Protein AF-X1KYK6-F1 (afdb_monomer_lite)

Radius of gyration: 20.89 Å; chains: 1; bounding box: 48×62×65 Å

Sequence (230 aa):
MSKQSIDTSAHMEGAPQSEQLFPVEREYARCVTALNRTGILTLLPKSENIGVIGIDGKEYPIPTQKQVVELFDHNRELVGRKVPQGFDRLELTPMAMPIPHLIALMKAAILKHAAEGKIYQTRRSPSDPLIPVRVNSEKHVWIWDTLRQALDTDELVYFPQEYSSNYRGQIKLEVVNNGRICAVPGWSVGLVESLPIMPQQNQGQILGGRRQLEIGYSPREYLQTLQSQA

Structure (mmCIF, N/CA/C/O backbone):
data_AF-X1KYK6-F1
#
_entry.id   AF-X1KYK6-F1
#
loop_
_atom_site.group_PDB
_atom_site.id
_atom_site.type_symbol
_atom_site.label_atom_id
_atom_site.label_alt_id
_atom_site.label_comp_id
_atom_site.label_asym_id
_atom_site.label_entity_id
_atom_site.label_seq_id
_atom_site.pdbx_PDB_ins_code
_atom_site.Cartn_x
_atom_site.Cartn_y
_atom_site.Cartn_z
_atom_site.occupancy
_atom_site.B_iso_or_equiv
_atom_site.auth_seq_id
_atom_site.auth_comp_id
_atom_site.auth_asym_id
_atom_site.auth_atom_id
_atom_site.pdbx_PDB_model_num
ATOM 1 N N . MET A 1 1 ? 13.685 39.496 44.127 1.00 41.09 1 MET A N 1
ATOM 2 C CA . MET A 1 1 ? 13.852 38.153 43.526 1.00 41.09 1 MET A CA 1
ATOM 3 C C . MET A 1 1 ? 12.709 37.945 42.542 1.00 41.09 1 MET A C 1
ATOM 5 O O . MET A 1 1 ? 11.616 37.578 42.953 1.00 41.09 1 MET A O 1
ATOM 9 N N . SER A 1 2 ? 12.932 38.305 41.275 1.00 35.81 2 SER A N 1
ATOM 10 C CA . SER A 1 2 ? 11.936 38.186 40.204 1.00 35.81 2 SER A CA 1
ATOM 11 C C . SER A 1 2 ? 11.866 36.748 39.709 1.00 35.81 2 SER A C 1
ATOM 13 O O . SER A 1 2 ? 12.889 36.168 39.355 1.00 35.81 2 SER A O 1
ATOM 15 N N . LYS A 1 3 ? 10.658 36.186 39.677 1.00 40.22 3 LYS A N 1
ATOM 16 C CA . LYS A 1 3 ? 10.367 34.925 38.994 1.00 40.22 3 LYS A CA 1
ATOM 17 C C . LYS A 1 3 ? 10.339 35.201 37.490 1.00 40.22 3 LYS A C 1
ATOM 19 O O . LYS A 1 3 ? 9.482 35.946 37.025 1.00 40.22 3 LYS A O 1
ATOM 24 N N . GLN A 1 4 ? 11.300 34.642 36.761 1.00 38.06 4 GLN A N 1
ATOM 25 C CA . GLN A 1 4 ? 11.263 34.563 35.304 1.00 38.06 4 GLN A CA 1
ATOM 26 C C . GLN A 1 4 ? 10.190 33.548 34.903 1.00 38.06 4 GLN A C 1
ATOM 28 O O . GLN A 1 4 ? 10.282 32.369 35.245 1.00 38.06 4 GLN A O 1
ATOM 33 N N . SER A 1 5 ? 9.163 34.029 34.208 1.00 34.94 5 SER A N 1
ATOM 34 C CA . SER A 1 5 ? 8.244 33.194 33.443 1.00 34.94 5 SER A CA 1
ATOM 35 C C . SER A 1 5 ? 9.009 32.613 32.256 1.00 34.94 5 SER A C 1
ATOM 37 O O . SER A 1 5 ? 9.572 33.364 31.462 1.00 34.94 5 SER A O 1
ATOM 39 N N . ILE A 1 6 ? 9.063 31.286 32.166 1.00 38.41 6 ILE A N 1
ATOM 40 C CA . ILE A 1 6 ? 9.597 30.583 31.000 1.00 38.41 6 ILE A CA 1
ATOM 41 C C . ILE A 1 6 ? 8.509 30.624 29.932 1.00 38.41 6 ILE A C 1
ATOM 43 O O . ILE A 1 6 ? 7.430 30.059 30.101 1.00 38.41 6 ILE A O 1
ATOM 47 N N . ASP A 1 7 ? 8.802 31.365 28.874 1.00 33.44 7 ASP A N 1
ATOM 48 C CA . ASP A 1 7 ? 7.991 31.503 27.678 1.00 33.44 7 ASP A CA 1
ATOM 49 C C . ASP A 1 7 ? 8.123 30.218 26.841 1.00 33.44 7 ASP A C 1
ATOM 51 O O . ASP A 1 7 ? 9.176 29.924 26.279 1.00 33.44 7 ASP A O 1
ATOM 55 N N . THR A 1 8 ? 7.073 29.397 26.811 1.00 38.44 8 THR A N 1
ATOM 56 C CA . THR A 1 8 ? 7.002 28.128 26.057 1.00 38.44 8 THR A CA 1
ATOM 57 C C . THR A 1 8 ? 6.707 28.325 24.561 1.00 38.44 8 THR A C 1
ATOM 59 O O . THR A 1 8 ? 6.115 27.459 23.923 1.00 38.44 8 THR A O 1
ATOM 62 N N . SER A 1 9 ? 7.106 29.456 23.978 1.00 39.31 9 SER A N 1
ATOM 63 C CA . SER A 1 9 ? 6.792 29.837 22.593 1.00 39.31 9 SER A CA 1
ATOM 64 C C . SER A 1 9 ? 7.980 29.765 21.624 1.00 39.31 9 SER A C 1
ATOM 66 O O . SER A 1 9 ? 7.983 30.427 20.592 1.00 39.31 9 SER A O 1
ATOM 68 N N . ALA A 1 10 ? 8.978 28.922 21.895 1.00 46.41 10 ALA A N 1
ATOM 69 C CA . ALA A 1 10 ? 10.109 28.725 20.991 1.00 46.41 10 ALA A CA 1
ATOM 70 C C . ALA A 1 10 ? 10.325 27.235 20.711 1.00 46.41 10 ALA A C 1
ATOM 72 O O . ALA A 1 10 ? 10.934 26.551 21.523 1.00 46.41 10 ALA A O 1
ATOM 73 N N . HIS A 1 11 ? 9.769 26.743 19.594 1.00 41.84 11 HIS A N 1
ATOM 74 C CA . HIS A 1 11 ? 10.332 25.700 18.713 1.00 41.84 11 HIS A CA 1
ATOM 75 C C . HIS A 1 11 ? 9.288 25.230 17.679 1.00 41.84 11 HIS A C 1
ATOM 77 O O . HIS A 1 11 ? 8.816 24.101 17.736 1.00 41.84 11 HIS A O 1
ATOM 83 N N . MET A 1 12 ? 8.931 26.082 16.711 1.00 44.84 12 MET A N 1
ATOM 84 C CA . MET A 1 12 ? 8.352 25.640 15.423 1.00 44.84 12 MET A CA 1
ATOM 85 C C . MET A 1 12 ? 8.803 26.521 14.240 1.00 44.84 12 MET A C 1
ATOM 87 O O . MET A 1 12 ? 8.124 26.598 13.220 1.00 44.84 12 MET A O 1
ATOM 91 N N . GLU A 1 13 ? 9.963 27.172 14.330 1.00 44.78 13 GLU A N 1
ATOM 92 C CA . GLU A 1 13 ? 10.589 27.809 13.166 1.00 44.78 13 GLU A CA 1
ATOM 93 C C . GLU A 1 13 ? 11.554 26.811 12.518 1.00 44.78 13 GLU A C 1
ATOM 95 O O . GLU A 1 13 ? 12.661 26.601 13.007 1.00 44.78 13 GLU A O 1
ATOM 100 N N . GLY A 1 14 ? 11.113 26.145 11.445 1.00 50.44 14 GLY A N 1
ATOM 101 C CA . GLY A 1 14 ? 12.002 25.354 10.584 1.00 50.44 14 GLY A CA 1
ATOM 102 C C . GLY A 1 14 ? 11.437 24.053 10.014 1.00 50.44 14 GLY A C 1
ATOM 103 O O . GLY A 1 14 ? 12.084 23.461 9.156 1.00 50.44 14 GLY A O 1
ATOM 104 N N . ALA A 1 15 ? 10.257 23.596 10.443 1.00 52.28 15 ALA A N 1
ATOM 105 C CA . ALA A 1 15 ? 9.646 22.413 9.837 1.00 52.28 15 ALA A CA 1
ATOM 106 C C . ALA A 1 15 ? 9.171 22.728 8.400 1.00 52.28 15 ALA A C 1
ATOM 108 O O . ALA A 1 15 ? 8.573 23.794 8.194 1.00 52.28 15 ALA A O 1
ATOM 109 N N . PRO A 1 16 ? 9.396 21.832 7.417 1.00 61.12 16 PRO A N 1
ATOM 110 C CA . PRO A 1 16 ? 8.783 21.942 6.097 1.00 61.12 16 PRO A CA 1
ATOM 111 C C . PRO A 1 16 ? 7.274 22.161 6.237 1.00 61.12 16 PRO A C 1
ATOM 113 O O . PRO A 1 16 ? 6.631 21.587 7.115 1.00 61.12 16 PRO A O 1
ATOM 116 N N . GLN A 1 17 ? 6.684 23.006 5.394 1.00 60.94 17 GLN A N 1
ATOM 117 C CA . GLN A 1 17 ? 5.273 23.375 5.547 1.00 60.94 17 GLN A CA 1
ATOM 118 C C . GLN A 1 17 ? 4.306 22.191 5.337 1.00 60.94 17 GLN A C 1
ATOM 120 O O . GLN A 1 17 ? 3.185 22.238 5.842 1.00 60.94 17 GLN A O 1
ATOM 125 N N . SER A 1 18 ? 4.724 21.125 4.646 1.00 64.00 18 SER A N 1
ATOM 126 C CA . SER A 1 18 ? 4.009 19.841 4.606 1.00 64.00 18 SER A CA 1
ATOM 127 C C . SER A 1 18 ? 3.883 19.204 5.987 1.00 64.00 18 SER A C 1
ATOM 129 O O . SER A 1 18 ? 2.786 18.776 6.332 1.00 64.00 18 SER A O 1
ATOM 131 N N . GLU A 1 19 ? 4.937 19.236 6.807 1.00 71.69 19 GLU A N 1
ATOM 132 C CA . GLU A 1 19 ? 4.957 18.671 8.166 1.00 71.69 19 GLU A CA 1
ATOM 133 C C . GLU A 1 19 ? 3.958 19.378 9.104 1.00 71.69 19 GLU A C 1
ATOM 135 O O . GLU A 1 19 ? 3.476 18.792 10.072 1.00 71.69 19 GLU A O 1
ATOM 140 N N . GLN A 1 20 ? 3.584 20.626 8.791 1.00 77.50 20 GLN A N 1
ATOM 141 C CA . GLN A 1 20 ? 2.539 21.362 9.515 1.00 77.50 20 GLN A CA 1
ATOM 142 C C . GLN A 1 20 ? 1.124 20.839 9.220 1.00 77.50 20 GLN A C 1
ATOM 144 O O . GLN A 1 20 ? 0.234 20.992 10.054 1.00 77.50 20 GLN A O 1
ATOM 149 N N . LEU A 1 21 ? 0.895 20.251 8.039 1.00 86.31 21 LEU A N 1
ATOM 150 C CA . LEU A 1 21 ? -0.404 19.699 7.634 1.00 86.31 21 LEU A CA 1
ATOM 151 C C . LEU A 1 21 ? -0.494 18.190 7.864 1.00 86.31 21 LEU A C 1
ATOM 153 O O . LEU A 1 21 ? -1.552 17.685 8.235 1.00 86.31 21 LEU A O 1
ATOM 157 N N . PHE A 1 22 ? 0.597 17.470 7.614 1.00 94.75 22 PHE A N 1
ATOM 158 C CA . PHE A 1 22 ? 0.682 16.023 7.721 1.00 94.75 22 PHE A CA 1
ATOM 159 C C . PHE A 1 22 ? 2.130 15.606 8.017 1.00 94.75 22 PHE A C 1
ATOM 161 O O . PHE A 1 22 ? 3.028 16.077 7.324 1.00 94.75 22 PHE A O 1
ATOM 168 N N . PRO A 1 23 ? 2.388 14.702 8.978 1.00 95.69 23 PRO A N 1
ATOM 169 C CA . PRO A 1 23 ? 3.748 14.342 9.375 1.00 95.69 23 PRO A CA 1
ATOM 170 C C . PRO A 1 23 ? 4.398 13.354 8.388 1.00 95.69 23 PRO A C 1
ATOM 172 O O . PRO A 1 23 ? 4.551 12.160 8.683 1.00 95.69 23 PRO A O 1
ATOM 175 N N . VAL A 1 24 ? 4.726 13.832 7.182 1.00 96.38 24 VAL A N 1
ATOM 176 C CA . VAL A 1 24 ? 5.176 13.018 6.039 1.00 96.38 24 VAL A CA 1
ATOM 177 C C . VAL A 1 24 ? 6.412 12.211 6.401 1.00 96.38 24 VAL A C 1
ATOM 179 O O . VAL A 1 24 ? 6.469 11.012 6.127 1.00 96.38 24 VAL A O 1
ATOM 182 N N . GLU A 1 25 ? 7.400 12.838 7.038 1.00 96.06 25 GLU A N 1
ATOM 183 C CA . GLU A 1 25 ? 8.684 12.195 7.315 1.00 96.06 25 GLU A CA 1
ATOM 184 C C . GLU A 1 25 ? 8.538 11.028 8.290 1.00 96.06 25 GLU A C 1
ATOM 186 O O . GLU A 1 25 ? 9.082 9.938 8.066 1.00 96.06 25 GLU A O 1
ATOM 191 N N . ARG A 1 26 ? 7.751 11.238 9.351 1.00 96.50 26 ARG A N 1
ATOM 192 C CA . ARG A 1 26 ? 7.446 10.220 10.358 1.00 96.50 26 ARG A CA 1
ATOM 193 C C . ARG A 1 26 ? 6.676 9.051 9.749 1.00 96.50 26 ARG A C 1
ATOM 195 O O . ARG A 1 26 ? 7.005 7.891 10.010 1.00 96.50 26 ARG A O 1
ATOM 202 N N . GLU A 1 27 ? 5.658 9.341 8.948 1.00 97.75 27 GLU A N 1
ATOM 203 C CA . GLU A 1 27 ? 4.82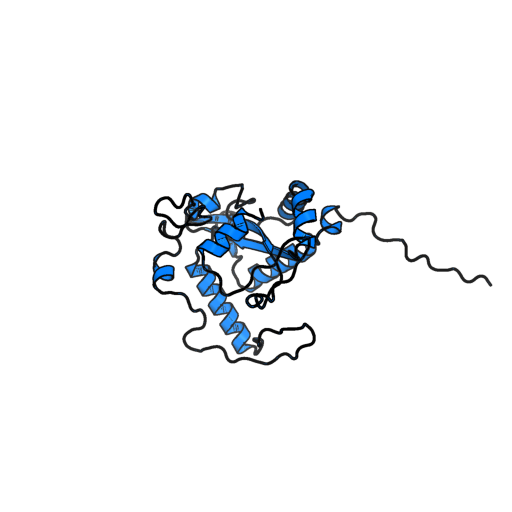8 8.316 8.317 1.00 97.75 27 GLU A CA 1
ATOM 204 C C . GLU A 1 27 ? 5.579 7.552 7.216 1.00 97.75 27 GLU A C 1
ATOM 206 O O . GLU A 1 27 ? 5.421 6.333 7.092 1.00 97.75 27 GLU A O 1
ATOM 211 N N . TYR A 1 28 ? 6.481 8.214 6.489 1.00 98.31 28 TYR A N 1
ATOM 212 C CA . TYR A 1 28 ? 7.415 7.567 5.569 1.00 98.31 28 TYR A CA 1
ATOM 213 C C . TYR A 1 28 ? 8.325 6.579 6.306 1.00 98.31 28 TYR A C 1
ATOM 215 O O . TYR A 1 28 ? 8.387 5.404 5.936 1.00 98.31 28 TYR A O 1
ATOM 223 N N . ALA A 1 29 ? 8.962 7.001 7.404 1.00 98.38 29 ALA A N 1
ATOM 224 C CA . ALA A 1 29 ? 9.816 6.124 8.207 1.00 98.38 29 ALA A CA 1
ATOM 225 C C . ALA A 1 29 ? 9.051 4.901 8.749 1.00 98.38 29 ALA A C 1
ATOM 227 O O . ALA A 1 29 ? 9.578 3.780 8.743 1.00 98.38 29 ALA A O 1
ATOM 228 N N . ARG A 1 30 ? 7.786 5.087 9.160 1.00 97.75 30 ARG A N 1
ATOM 229 C CA . ARG A 1 30 ? 6.884 3.991 9.553 1.00 97.75 30 ARG A CA 1
ATOM 230 C C . ARG A 1 30 ? 6.671 3.004 8.403 1.00 97.75 30 ARG A C 1
ATOM 232 O O . ARG A 1 30 ? 6.790 1.797 8.622 1.00 97.75 30 ARG A O 1
ATOM 239 N N . CYS A 1 31 ? 6.370 3.499 7.202 1.00 98.00 31 CYS A N 1
ATOM 240 C CA . CYS A 1 31 ? 6.142 2.667 6.019 1.00 98.00 31 CYS A CA 1
ATOM 241 C C . CYS A 1 31 ? 7.397 1.877 5.637 1.00 98.00 31 CYS A C 1
ATOM 243 O O . CYS A 1 31 ? 7.341 0.650 5.578 1.00 98.00 31 CYS A O 1
ATOM 245 N N . VAL A 1 32 ? 8.543 2.545 5.471 1.00 98.25 32 VAL A N 1
ATOM 246 C CA . VAL A 1 32 ? 9.817 1.891 5.117 1.00 98.25 32 VAL A CA 1
ATOM 247 C C . VAL A 1 32 ? 10.192 0.820 6.137 1.00 98.25 32 VAL A C 1
ATOM 249 O O . VAL A 1 32 ? 10.563 -0.290 5.762 1.00 98.25 32 VAL A O 1
ATOM 252 N N . THR A 1 33 ? 10.036 1.109 7.433 1.00 98.19 33 THR A N 1
ATOM 253 C CA . THR A 1 33 ? 10.317 0.132 8.493 1.00 98.19 33 THR A CA 1
ATOM 254 C C . THR A 1 33 ? 9.441 -1.113 8.361 1.00 98.19 33 THR A C 1
ATOM 256 O O . THR A 1 33 ? 9.940 -2.230 8.509 1.00 98.19 33 THR A O 1
ATOM 259 N N . ALA A 1 34 ? 8.146 -0.947 8.080 1.00 96.44 34 ALA A N 1
ATOM 260 C CA . ALA A 1 34 ? 7.223 -2.066 7.906 1.00 96.44 34 ALA A CA 1
ATOM 261 C C . ALA A 1 34 ? 7.541 -2.886 6.644 1.00 96.44 34 ALA A C 1
ATOM 263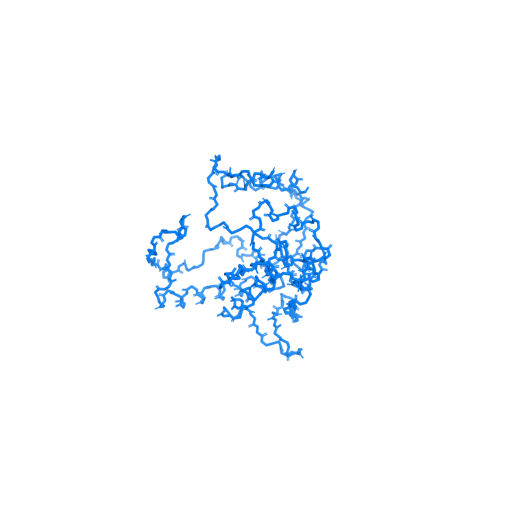 O O . ALA A 1 34 ? 7.646 -4.112 6.724 1.00 96.44 34 ALA A O 1
ATOM 264 N N . LEU A 1 35 ? 7.756 -2.221 5.505 1.00 98.00 35 LEU A N 1
ATOM 265 C CA . LEU A 1 35 ? 8.088 -2.869 4.232 1.00 98.00 35 LEU A CA 1
ATOM 266 C C . LEU A 1 35 ? 9.428 -3.625 4.313 1.00 98.00 35 LEU A C 1
ATOM 268 O O . LEU A 1 35 ? 9.540 -4.748 3.829 1.00 98.00 35 LEU A O 1
ATOM 272 N N . ASN A 1 36 ? 10.428 -3.067 5.001 1.00 97.69 36 ASN A N 1
ATOM 273 C CA . ASN A 1 36 ? 11.715 -3.731 5.209 1.00 97.69 36 ASN A CA 1
ATOM 274 C C . ASN A 1 36 ? 11.592 -4.953 6.138 1.00 97.69 36 ASN A C 1
ATOM 276 O O . ASN A 1 36 ? 12.062 -6.041 5.823 1.00 97.69 36 ASN A O 1
ATOM 280 N N . ARG A 1 37 ? 10.902 -4.814 7.281 1.00 96.38 37 ARG A N 1
ATOM 281 C CA . ARG A 1 37 ? 10.731 -5.914 8.257 1.00 96.38 37 ARG A CA 1
ATOM 282 C C . ARG A 1 37 ? 9.943 -7.104 7.715 1.00 96.38 37 ARG A C 1
ATOM 284 O O . ARG A 1 37 ? 10.088 -8.207 8.240 1.00 96.38 37 ARG A O 1
ATOM 291 N N . THR A 1 38 ? 9.093 -6.868 6.722 1.00 95.75 38 THR A N 1
ATOM 292 C CA . THR A 1 38 ? 8.289 -7.899 6.052 1.00 95.75 38 THR A CA 1
ATOM 293 C C . THR A 1 38 ? 8.996 -8.513 4.845 1.00 95.75 38 THR A C 1
ATOM 295 O O . THR A 1 38 ? 8.472 -9.462 4.271 1.00 95.75 38 THR A O 1
ATOM 298 N N . GLY A 1 39 ? 10.185 -8.018 4.480 1.00 97.12 39 GLY A N 1
ATOM 299 C CA . GLY A 1 39 ? 10.943 -8.497 3.324 1.00 97.12 39 GLY A CA 1
ATOM 300 C C . GLY A 1 39 ? 10.355 -8.072 1.979 1.00 97.12 39 GLY A C 1
ATOM 301 O O . GLY A 1 39 ? 10.724 -8.644 0.961 1.00 97.12 39 GLY A O 1
ATOM 302 N N . ILE A 1 40 ? 9.438 -7.094 1.964 1.00 98.06 40 ILE A N 1
ATOM 303 C CA . ILE A 1 40 ? 8.920 -6.511 0.718 1.00 98.06 40 ILE A CA 1
ATOM 304 C C . ILE A 1 40 ? 10.035 -5.758 -0.002 1.00 98.06 40 ILE A C 1
ATOM 306 O O . ILE A 1 40 ? 10.161 -5.859 -1.216 1.00 98.06 40 ILE A O 1
ATOM 310 N N . LEU A 1 41 ? 10.848 -5.019 0.751 1.00 98.25 41 LEU A N 1
ATOM 311 C CA . LEU A 1 41 ? 12.020 -4.348 0.208 1.00 98.25 41 LEU A CA 1
ATOM 312 C C . LEU A 1 41 ? 13.207 -5.303 0.166 1.00 98.25 41 LEU A C 1
ATOM 314 O O . LEU A 1 41 ? 13.556 -5.910 1.180 1.00 98.25 41 LEU A O 1
ATOM 318 N N . THR A 1 42 ? 13.863 -5.373 -0.986 1.00 97.56 42 THR A N 1
ATOM 319 C CA . THR A 1 42 ? 15.077 -6.167 -1.194 1.00 97.56 42 THR A CA 1
ATOM 320 C C . THR A 1 42 ? 16.162 -5.332 -1.861 1.00 97.56 42 THR A C 1
ATOM 322 O O . THR A 1 42 ? 15.868 -4.317 -2.493 1.00 97.56 42 THR A O 1
ATOM 325 N N . LEU A 1 43 ? 17.416 -5.781 -1.761 1.00 98.19 43 LEU A N 1
ATOM 326 C CA . LEU A 1 43 ? 18.495 -5.263 -2.598 1.00 98.19 43 LEU A CA 1
ATOM 327 C C . LEU A 1 43 ? 18.239 -5.671 -4.052 1.00 98.19 43 LEU A C 1
ATOM 329 O O . LEU A 1 43 ? 18.087 -6.856 -4.352 1.00 98.19 43 LEU A O 1
ATOM 333 N N . LEU A 1 44 ? 18.151 -4.687 -4.936 1.00 98.06 44 LEU A N 1
ATOM 334 C CA . LEU A 1 44 ? 17.885 -4.878 -6.351 1.00 98.06 44 LEU A CA 1
ATOM 335 C C . LEU A 1 44 ? 19.175 -5.305 -7.070 1.00 98.06 44 LEU A C 1
ATOM 337 O O . LEU A 1 44 ? 20.205 -4.651 -6.899 1.00 98.06 44 LEU A O 1
ATOM 341 N N . PRO A 1 45 ? 19.154 -6.390 -7.862 1.00 96.69 45 PRO A N 1
ATOM 342 C CA . PRO A 1 45 ? 20.376 -7.024 -8.356 1.00 96.69 45 PRO A CA 1
ATOM 343 C C . PRO A 1 45 ? 21.183 -6.197 -9.368 1.00 96.69 45 PRO A C 1
ATOM 345 O O . PRO A 1 45 ? 22.386 -6.409 -9.477 1.00 96.69 45 PRO A O 1
ATOM 348 N N . LYS A 1 46 ? 20.558 -5.298 -10.136 1.00 96.25 46 LYS A N 1
ATOM 349 C CA . LYS A 1 46 ? 21.221 -4.484 -11.170 1.00 96.25 46 LYS A CA 1
ATOM 350 C C . LYS A 1 46 ? 21.570 -3.091 -10.671 1.00 96.25 46 LYS A C 1
ATOM 352 O O . LYS A 1 46 ? 22.657 -2.606 -10.954 1.00 96.25 46 LYS A O 1
ATOM 357 N N . SER A 1 47 ? 20.634 -2.426 -9.999 1.00 96.00 47 SER A N 1
ATOM 358 C CA . SER A 1 47 ? 20.828 -1.053 -9.523 1.00 96.00 47 SER A CA 1
ATOM 359 C C . SER A 1 47 ? 21.480 -0.958 -8.147 1.00 96.00 47 SER A C 1
ATOM 361 O O . SER A 1 47 ? 21.861 0.141 -7.758 1.00 96.00 47 SER A O 1
ATOM 363 N N . GLU A 1 48 ? 21.560 -2.067 -7.402 1.00 96.12 48 GLU A N 1
ATOM 364 C CA . GLU A 1 48 ? 22.038 -2.127 -6.010 1.00 96.12 48 GLU A CA 1
ATOM 365 C C . GLU A 1 48 ? 21.267 -1.203 -5.046 1.00 96.12 48 GLU A C 1
ATOM 367 O O . GLU A 1 48 ? 21.676 -0.961 -3.911 1.00 96.12 48 GLU A O 1
ATOM 372 N N . ASN A 1 49 ? 20.100 -0.718 -5.471 1.00 96.75 49 ASN A N 1
ATOM 373 C CA . ASN A 1 49 ? 19.194 0.064 -4.644 1.00 96.75 49 ASN A CA 1
ATOM 374 C C . ASN A 1 49 ? 18.250 -0.847 -3.857 1.00 96.75 49 ASN A C 1
ATOM 376 O O . ASN A 1 49 ? 18.025 -2.000 -4.210 1.00 96.75 49 ASN A O 1
ATOM 380 N N . ILE A 1 50 ? 17.629 -0.311 -2.810 1.00 98.00 50 ILE A N 1
ATOM 381 C CA . ILE A 1 50 ? 16.532 -0.993 -2.119 1.00 98.00 50 ILE A CA 1
ATOM 382 C C . ILE A 1 50 ? 15.218 -0.738 -2.872 1.00 98.00 50 ILE A C 1
ATOM 384 O O . ILE A 1 50 ? 14.898 0.405 -3.206 1.00 98.00 50 ILE A O 1
ATOM 388 N N . GLY A 1 51 ? 14.429 -1.782 -3.130 1.00 98.19 51 GLY A N 1
ATOM 389 C CA . GLY A 1 51 ? 13.154 -1.648 -3.837 1.00 98.19 51 GLY A CA 1
ATOM 390 C C . GLY A 1 51 ? 12.429 -2.970 -4.055 1.00 98.19 51 GLY A C 1
ATOM 391 O O . GLY A 1 51 ? 12.575 -3.895 -3.256 1.00 98.19 51 GLY A O 1
ATOM 392 N N . VAL A 1 52 ? 11.642 -3.039 -5.132 1.00 98.31 52 VAL A N 1
ATOM 393 C CA . VAL A 1 52 ? 10.885 -4.233 -5.546 1.00 98.31 52 VAL A CA 1
ATOM 394 C C . VAL A 1 52 ? 11.166 -4.598 -7.003 1.00 98.31 52 VAL A C 1
ATOM 396 O O . VAL A 1 52 ? 11.471 -3.734 -7.827 1.00 98.31 52 VAL A O 1
ATOM 399 N N . ILE A 1 53 ? 11.029 -5.882 -7.333 1.00 98.19 53 ILE A N 1
ATOM 400 C CA . ILE A 1 53 ? 11.017 -6.366 -8.719 1.00 98.19 53 ILE A CA 1
ATOM 401 C C . ILE A 1 53 ? 9.560 -6.450 -9.180 1.00 98.19 53 ILE A C 1
ATOM 403 O O . ILE A 1 53 ? 8.713 -7.012 -8.480 1.00 98.19 53 ILE A O 1
ATOM 407 N N . GLY A 1 54 ? 9.265 -5.859 -10.334 1.00 97.56 54 GLY A N 1
ATOM 408 C CA . GLY A 1 54 ? 7.915 -5.792 -10.875 1.00 97.56 54 GLY A CA 1
ATOM 409 C C . GLY A 1 54 ? 7.463 -7.060 -11.597 1.00 97.56 54 GLY A C 1
ATOM 410 O O . GLY A 1 54 ? 8.262 -7.945 -11.902 1.00 97.56 54 GLY A O 1
ATOM 411 N N . ILE A 1 55 ? 6.170 -7.116 -11.927 1.00 96.50 55 ILE A N 1
ATOM 412 C CA . ILE A 1 55 ? 5.572 -8.170 -12.770 1.00 96.50 55 ILE A CA 1
ATOM 413 C C . ILE A 1 55 ? 6.220 -8.271 -14.160 1.00 96.50 55 ILE A C 1
ATOM 415 O O . ILE A 1 55 ? 6.184 -9.327 -14.779 1.00 96.50 55 ILE A O 1
ATOM 419 N N . ASP A 1 56 ? 6.835 -7.189 -14.639 1.00 95.81 56 ASP A N 1
ATOM 420 C CA . ASP A 1 56 ? 7.554 -7.116 -15.913 1.00 95.81 56 ASP A CA 1
ATOM 421 C C . ASP A 1 56 ? 9.059 -7.420 -15.772 1.00 95.81 56 ASP A C 1
ATOM 423 O O . ASP A 1 56 ? 9.832 -7.231 -16.714 1.00 95.81 56 ASP A O 1
ATOM 427 N N . GLY A 1 57 ? 9.496 -7.864 -14.588 1.00 96.44 57 GLY A N 1
ATOM 428 C CA . GLY A 1 57 ? 10.890 -8.176 -14.281 1.00 96.44 57 GLY A CA 1
ATOM 429 C C . GLY A 1 57 ? 11.804 -6.954 -14.153 1.00 96.44 57 GLY A C 1
ATOM 430 O O . GLY A 1 57 ? 13.021 -7.123 -14.028 1.00 96.44 57 GLY A O 1
ATOM 431 N N . LYS A 1 58 ? 11.265 -5.727 -14.191 1.00 97.69 58 LYS A N 1
ATOM 432 C CA . LYS A 1 58 ? 12.053 -4.506 -13.986 1.00 97.69 58 LYS A CA 1
ATOM 433 C C . LYS A 1 58 ? 12.230 -4.194 -12.510 1.00 97.69 58 LYS A C 1
ATOM 435 O O . LYS A 1 58 ? 11.475 -4.638 -11.648 1.00 97.69 58 LYS A O 1
ATOM 440 N N . GLU A 1 59 ? 13.260 -3.409 -12.234 1.00 98.19 59 GLU A N 1
ATOM 441 C CA . GLU A 1 59 ? 13.566 -2.926 -10.897 1.00 98.19 59 GLU A CA 1
ATOM 442 C C . GLU A 1 59 ? 12.862 -1.601 -10.634 1.00 98.19 59 GLU A C 1
ATOM 444 O O . GLU A 1 59 ? 12.956 -0.669 -11.433 1.00 98.19 59 GLU A O 1
ATOM 449 N N . TYR A 1 60 ? 12.198 -1.517 -9.487 1.00 98.25 60 TYR A N 1
ATOM 450 C CA . TYR A 1 60 ? 11.490 -0.331 -9.030 1.00 98.25 60 TYR A CA 1
ATOM 451 C C . TYR A 1 60 ? 12.022 0.058 -7.647 1.00 98.25 60 TYR A C 1
ATOM 453 O O . TYR A 1 60 ? 11.548 -0.470 -6.631 1.00 98.25 60 TYR A O 1
ATOM 461 N N . PRO A 1 61 ? 13.026 0.955 -7.582 1.00 98.12 61 PRO A N 1
ATOM 462 C CA . PRO A 1 61 ? 13.529 1.489 -6.321 1.00 98.12 61 PRO A CA 1
ATOM 463 C C . PRO A 1 61 ? 12.398 2.086 -5.486 1.00 98.12 61 PRO A C 1
ATOM 465 O O . PRO A 1 61 ? 11.447 2.647 -6.032 1.00 98.12 61 PRO A O 1
ATOM 468 N N . ILE A 1 62 ? 12.492 1.965 -4.163 1.00 98.25 62 ILE A N 1
ATOM 469 C CA . ILE A 1 62 ? 11.529 2.608 -3.267 1.00 98.25 62 ILE A CA 1
ATOM 470 C C . ILE A 1 62 ? 11.557 4.141 -3.457 1.00 98.25 62 ILE A C 1
ATOM 472 O O . ILE A 1 62 ? 12.645 4.701 -3.628 1.00 98.25 62 ILE A O 1
ATOM 476 N N . PRO A 1 63 ? 10.404 4.842 -3.402 1.00 98.06 63 PRO A N 1
ATOM 477 C CA . PRO A 1 63 ? 10.374 6.300 -3.357 1.00 98.06 63 PRO A CA 1
ATOM 478 C C . PRO A 1 63 ? 11.251 6.805 -2.220 1.00 98.06 63 PRO A C 1
ATOM 480 O O . PRO A 1 63 ? 11.132 6.320 -1.102 1.00 98.06 63 PRO A O 1
ATOM 483 N N . THR A 1 64 ? 12.115 7.780 -2.480 1.00 97.94 64 THR A N 1
ATOM 484 C CA . THR A 1 64 ? 12.908 8.413 -1.418 1.00 97.94 64 THR A CA 1
ATOM 485 C C . THR A 1 64 ? 12.025 9.302 -0.543 1.00 97.94 64 THR A C 1
ATOM 487 O O . THR A 1 64 ? 11.019 9.838 -1.009 1.00 97.94 64 THR A O 1
ATOM 490 N N . GLN A 1 65 ? 12.433 9.539 0.710 1.00 97.50 65 GLN A N 1
ATOM 491 C CA . GLN A 1 65 ? 11.723 10.469 1.601 1.00 97.50 65 GLN A CA 1
ATOM 492 C C . GLN A 1 65 ? 11.539 11.842 0.942 1.00 97.50 65 GLN A C 1
ATOM 494 O O . GLN A 1 65 ? 10.447 12.398 0.978 1.00 97.50 65 GLN A O 1
ATOM 499 N N . LYS A 1 66 ? 12.583 12.340 0.264 1.00 96.75 66 LYS A N 1
ATOM 500 C CA . LYS A 1 66 ? 12.552 13.609 -0.466 1.00 96.75 66 LYS A CA 1
ATOM 501 C C . LYS A 1 66 ? 11.468 13.628 -1.549 1.00 96.75 66 LYS A C 1
ATOM 503 O O . LYS A 1 66 ? 10.691 14.571 -1.586 1.00 96.75 66 LYS A O 1
ATOM 508 N N . GLN A 1 67 ? 11.370 12.584 -2.377 1.00 97.31 67 GLN A N 1
ATOM 509 C CA . GLN A 1 67 ? 10.324 12.496 -3.407 1.00 97.31 67 GLN A CA 1
ATOM 510 C C . GLN A 1 67 ? 8.916 12.494 -2.802 1.00 97.31 67 GLN A C 1
ATOM 512 O O . GLN A 1 67 ? 8.005 13.091 -3.367 1.00 97.31 67 GLN A O 1
ATOM 517 N N . VAL A 1 68 ? 8.726 11.833 -1.656 1.00 97.44 68 VAL A N 1
ATOM 518 C CA . VAL A 1 68 ? 7.424 11.797 -0.973 1.00 97.44 68 VAL A CA 1
ATOM 519 C C . VAL A 1 68 ? 7.084 13.159 -0.358 1.00 97.44 68 VAL A C 1
ATOM 521 O O . VAL A 1 68 ? 5.953 13.612 -0.509 1.00 97.44 68 VAL A O 1
ATOM 524 N N . VAL A 1 69 ? 8.043 13.842 0.274 1.00 96.31 69 VAL A N 1
ATOM 525 C CA . VAL A 1 69 ? 7.854 15.212 0.792 1.00 96.31 69 VAL A CA 1
ATOM 526 C C . VAL A 1 69 ? 7.508 16.172 -0.343 1.00 96.31 69 VAL A C 1
ATOM 528 O O . VAL A 1 69 ? 6.491 16.858 -0.272 1.00 96.31 69 VAL A O 1
ATOM 531 N N . GLU A 1 70 ? 8.276 16.145 -1.435 1.00 95.50 70 GLU A N 1
ATOM 532 C CA . GLU A 1 70 ? 8.002 16.962 -2.618 1.00 95.50 70 GLU A CA 1
ATOM 533 C C . GLU A 1 70 ? 6.606 16.668 -3.177 1.00 95.50 70 GLU A C 1
ATOM 535 O O . GLU A 1 70 ? 5.865 17.600 -3.478 1.00 95.50 70 GLU A O 1
ATOM 540 N N . LEU A 1 71 ? 6.193 15.401 -3.272 1.00 95.12 71 LEU A N 1
ATOM 541 C CA . LEU A 1 71 ? 4.851 15.048 -3.736 1.00 95.12 71 LEU A CA 1
ATOM 542 C C . LEU A 1 71 ? 3.753 15.675 -2.864 1.00 95.12 71 LEU A C 1
ATOM 544 O O . LEU A 1 71 ? 2.762 16.177 -3.397 1.00 95.12 71 LEU A O 1
ATOM 548 N N . PHE A 1 72 ? 3.920 15.660 -1.543 1.00 95.50 72 PHE A N 1
ATOM 549 C CA . PHE A 1 72 ? 2.964 16.253 -0.608 1.00 95.50 72 PHE A CA 1
ATOM 550 C C . PHE A 1 72 ? 2.945 17.781 -0.690 1.00 95.50 72 PHE A C 1
ATOM 552 O O . PHE A 1 72 ? 1.862 18.367 -0.680 1.00 95.50 72 PHE A O 1
ATOM 559 N N . ASP A 1 73 ? 4.106 18.419 -0.847 1.00 94.69 73 ASP A N 1
ATOM 560 C CA . ASP A 1 73 ? 4.210 19.868 -1.048 1.00 94.69 73 ASP A CA 1
ATOM 561 C C . ASP A 1 73 ? 3.516 20.307 -2.347 1.00 94.69 73 ASP A C 1
ATOM 563 O O . ASP A 1 73 ? 2.726 21.252 -2.342 1.00 94.69 73 ASP A O 1
ATOM 567 N N . HIS A 1 74 ? 3.728 19.581 -3.451 1.00 94.38 74 HIS A N 1
ATOM 568 C CA . HIS A 1 74 ? 3.064 19.860 -4.731 1.00 94.38 74 HIS A CA 1
ATOM 569 C C . HIS A 1 74 ? 1.542 19.649 -4.666 1.00 94.38 74 HIS A C 1
ATOM 571 O O . HIS A 1 74 ? 0.800 20.311 -5.388 1.00 94.38 74 HIS A O 1
ATOM 577 N N . ASN A 1 75 ? 1.058 18.753 -3.799 1.00 94.06 75 ASN A N 1
ATOM 578 C CA . ASN A 1 75 ? -0.366 18.434 -3.634 1.00 94.06 75 ASN A CA 1
ATOM 579 C C . ASN A 1 75 ? -0.974 19.041 -2.360 1.00 94.06 75 ASN A C 1
ATOM 581 O O . ASN A 1 75 ? -1.986 18.552 -1.852 1.00 94.06 75 ASN A O 1
ATOM 585 N N . ARG A 1 76 ? -0.385 20.120 -1.836 1.00 93.94 76 ARG A N 1
ATOM 586 C CA . ARG A 1 76 ? -0.733 20.682 -0.526 1.00 93.94 76 ARG A CA 1
ATOM 587 C C . ARG A 1 76 ? -2.219 20.975 -0.339 1.00 93.94 76 ARG A C 1
ATOM 589 O O . ARG A 1 76 ? -2.766 20.674 0.717 1.00 93.94 76 ARG A O 1
ATOM 596 N N . GLU A 1 77 ? -2.881 21.553 -1.338 1.00 94.81 77 GLU A N 1
ATOM 597 C CA . GLU A 1 77 ? -4.317 21.857 -1.257 1.00 94.81 77 GLU A CA 1
ATOM 598 C C . GLU A 1 77 ? -5.164 20.588 -1.120 1.00 94.81 77 GLU A C 1
ATOM 600 O O . GLU A 1 77 ? -6.147 20.555 -0.378 1.00 94.81 77 GLU A O 1
ATOM 605 N N . LEU A 1 78 ? -4.779 19.515 -1.814 1.00 93.75 78 LEU A N 1
ATOM 606 C CA . LEU A 1 78 ? -5.438 18.223 -1.688 1.00 93.75 78 LEU A CA 1
ATOM 607 C C . LEU A 1 78 ? -5.197 17.629 -0.298 1.00 93.75 78 LEU A C 1
ATOM 609 O O . LEU A 1 78 ? -6.157 17.204 0.341 1.00 93.75 78 LEU A O 1
ATOM 613 N N . VAL A 1 79 ? -3.958 17.658 0.199 1.00 95.62 79 VAL A N 1
ATOM 614 C CA . VAL A 1 79 ? -3.607 17.186 1.552 1.00 95.62 79 VAL A CA 1
ATOM 615 C C . VAL A 1 79 ? -4.393 17.960 2.614 1.00 95.62 79 VAL A C 1
ATOM 617 O O . VAL A 1 79 ? -5.045 17.351 3.459 1.00 95.62 79 VAL A O 1
ATOM 620 N N . GLY A 1 80 ? -4.429 19.292 2.517 1.00 94.75 80 GLY A N 1
ATOM 621 C CA . GLY A 1 80 ? -5.172 20.165 3.429 1.00 94.75 80 GLY A CA 1
ATOM 622 C C . GLY A 1 80 ? -6.682 19.914 3.433 1.00 94.75 80 GLY A C 1
ATOM 623 O O . GLY A 1 80 ? -7.328 20.129 4.455 1.00 94.75 80 GLY A O 1
ATOM 624 N N . ARG A 1 81 ? -7.252 19.401 2.332 1.00 94.69 81 ARG A N 1
ATOM 625 C CA . ARG A 1 81 ? -8.650 18.937 2.281 1.00 94.69 81 ARG A CA 1
ATOM 626 C C . ARG A 1 81 ? -8.827 17.517 2.821 1.00 94.69 81 ARG A C 1
ATOM 628 O O . ARG A 1 81 ? -9.820 17.251 3.492 1.00 94.69 81 ARG A O 1
ATOM 635 N N . LYS A 1 82 ? -7.905 16.596 2.523 1.00 94.81 82 LYS A N 1
ATOM 636 C CA . LYS A 1 82 ? -8.039 15.167 2.855 1.00 94.81 82 LYS A CA 1
ATOM 637 C C . LYS A 1 82 ? -7.727 14.859 4.320 1.00 94.81 82 LYS A C 1
ATOM 639 O O . LYS A 1 82 ? -8.432 14.047 4.910 1.00 94.81 82 LYS A O 1
ATOM 644 N N . VAL A 1 83 ? -6.769 15.537 4.948 1.00 95.88 83 VAL A N 1
ATOM 645 C CA . VAL A 1 83 ? -6.445 15.304 6.369 1.00 95.88 83 VAL A CA 1
ATOM 646 C C . VAL A 1 83 ? -7.656 15.555 7.288 1.00 95.88 83 VAL A C 1
ATOM 648 O O . VAL A 1 83 ? -8.018 14.649 8.041 1.00 95.88 83 VAL A O 1
ATOM 651 N N . PRO A 1 84 ? -8.394 16.684 7.180 1.00 95.19 84 PRO A N 1
ATOM 652 C CA . PRO A 1 84 ? -9.637 16.878 7.936 1.00 95.19 84 PRO A CA 1
ATOM 653 C C . PRO A 1 84 ? -10.738 15.853 7.624 1.00 95.19 84 PRO A C 1
ATOM 655 O O . PRO A 1 84 ? -11.634 15.656 8.441 1.00 95.19 84 PRO A O 1
ATOM 658 N N . GLN A 1 85 ? -10.688 15.198 6.456 1.00 94.44 85 GLN A N 1
ATOM 659 C CA . GLN A 1 85 ? -11.617 14.131 6.064 1.00 94.44 85 GLN A CA 1
ATOM 660 C C . GLN A 1 85 ? -11.293 12.766 6.696 1.00 94.44 85 GLN A C 1
ATOM 662 O O . GLN A 1 85 ? -11.974 11.788 6.382 1.00 94.44 85 GLN A O 1
ATOM 667 N N . GLY A 1 86 ? -10.293 12.695 7.583 1.00 94.38 86 GLY A N 1
ATOM 668 C CA . GLY A 1 86 ? -9.907 11.488 8.320 1.00 94.38 86 GLY A CA 1
ATOM 669 C C . GLY A 1 86 ? -8.758 10.700 7.691 1.00 94.38 86 GLY A C 1
ATOM 670 O O . GLY A 1 86 ? -8.385 9.655 8.217 1.00 94.38 86 GLY A O 1
ATOM 671 N N . PHE A 1 87 ? -8.190 11.181 6.582 1.00 95.75 87 PHE A N 1
ATOM 672 C CA . PHE A 1 87 ? -7.042 10.543 5.948 1.00 95.75 87 PHE A CA 1
ATOM 673 C C . PHE A 1 87 ? -5.757 10.920 6.696 1.00 95.75 87 PHE A C 1
ATOM 675 O O . PHE A 1 87 ? -5.149 11.958 6.439 1.00 95.75 87 PHE A O 1
ATOM 682 N N . ASP A 1 88 ? -5.380 10.084 7.658 1.00 94.56 88 ASP A N 1
ATOM 683 C CA . ASP A 1 88 ? -4.396 10.371 8.704 1.00 94.56 88 ASP A CA 1
ATOM 684 C C . ASP A 1 88 ? -3.126 9.509 8.618 1.00 94.56 88 ASP A C 1
ATOM 686 O O . ASP A 1 88 ? -2.250 9.612 9.479 1.00 94.56 88 ASP A O 1
ATOM 690 N N . ARG A 1 89 ? -2.986 8.688 7.570 1.00 96.44 89 ARG A N 1
ATOM 691 C CA . ARG A 1 89 ? -1.801 7.851 7.340 1.00 96.44 89 ARG A CA 1
ATOM 692 C C . ARG A 1 89 ? -1.285 7.918 5.917 1.00 96.44 89 ARG A C 1
ATOM 694 O O . ARG A 1 89 ? -2.057 8.004 4.967 1.00 96.44 89 ARG A O 1
ATOM 701 N N . LEU A 1 90 ? 0.033 7.772 5.790 1.00 97.50 90 LEU A N 1
ATOM 702 C CA . LEU A 1 90 ? 0.690 7.537 4.509 1.00 97.50 90 LEU A CA 1
ATOM 703 C C . LEU A 1 90 ? 0.568 6.059 4.147 1.00 97.50 90 LEU A C 1
ATOM 705 O O . LEU A 1 90 ? 0.781 5.175 4.987 1.00 97.50 90 LEU A O 1
ATOM 709 N N . GLU A 1 91 ? 0.317 5.798 2.875 1.00 96.75 91 GLU A N 1
ATOM 710 C CA . GLU A 1 91 ? 0.437 4.482 2.274 1.00 96.75 91 GLU A CA 1
ATOM 711 C C . GLU A 1 91 ? 1.455 4.520 1.128 1.00 96.75 91 GLU A C 1
ATOM 713 O O . GLU A 1 91 ? 1.392 5.372 0.240 1.00 96.75 91 GLU A O 1
ATOM 718 N N . LEU A 1 92 ? 2.412 3.588 1.175 1.00 97.69 92 LEU A N 1
ATOM 719 C CA . LEU A 1 92 ? 3.346 3.303 0.089 1.00 97.69 92 LEU A CA 1
ATOM 720 C C . LEU A 1 92 ? 3.016 1.921 -0.468 1.00 97.69 92 LEU A C 1
ATOM 722 O O . LEU A 1 92 ? 3.340 0.905 0.153 1.00 97.69 92 LEU A O 1
ATOM 726 N N . THR A 1 93 ? 2.387 1.890 -1.638 1.00 97.19 93 THR A N 1
ATOM 727 C CA . THR A 1 93 ? 1.912 0.652 -2.259 1.00 97.19 93 THR A CA 1
ATOM 728 C C . THR A 1 93 ? 2.833 0.261 -3.416 1.00 97.19 93 THR A C 1
ATOM 730 O O . THR A 1 93 ? 2.898 1.000 -4.405 1.00 97.19 93 THR A O 1
ATOM 733 N N . PRO A 1 94 ? 3.527 -0.895 -3.347 1.00 97.44 94 PRO A N 1
ATOM 734 C CA . PRO A 1 94 ? 4.392 -1.385 -4.420 1.00 97.44 94 PRO A CA 1
ATOM 735 C C . PRO A 1 94 ? 3.551 -1.955 -5.572 1.00 97.44 94 PRO A C 1
ATOM 737 O O . PRO A 1 94 ? 3.477 -3.167 -5.770 1.00 97.44 94 PRO A O 1
ATOM 740 N N . MET A 1 95 ? 2.896 -1.080 -6.335 1.00 97.06 95 MET A N 1
ATOM 741 C CA . MET A 1 95 ? 2.002 -1.448 -7.439 1.00 97.06 95 MET A CA 1
ATOM 742 C C . MET A 1 95 ? 2.668 -2.342 -8.484 1.00 97.06 95 MET A C 1
ATOM 744 O O . MET A 1 95 ? 1.990 -3.173 -9.079 1.00 97.06 95 MET A O 1
ATOM 748 N N . ALA A 1 96 ? 3.977 -2.209 -8.700 1.00 97.44 96 ALA A N 1
ATOM 749 C CA . ALA A 1 96 ? 4.722 -3.061 -9.622 1.00 97.44 96 ALA A CA 1
ATOM 750 C C . ALA A 1 96 ? 4.861 -4.511 -9.142 1.00 97.44 96 ALA A C 1
ATOM 752 O O . ALA A 1 96 ? 4.912 -5.418 -9.970 1.00 97.44 96 ALA A O 1
ATOM 753 N N . MET A 1 97 ? 4.918 -4.751 -7.832 1.00 97.81 97 MET A N 1
ATOM 754 C CA . MET A 1 97 ? 5.283 -6.050 -7.269 1.00 97.81 97 MET A CA 1
ATOM 755 C C . MET A 1 97 ? 4.196 -7.110 -7.511 1.00 97.81 97 MET A C 1
ATOM 757 O O . MET A 1 97 ? 3.013 -6.808 -7.325 1.00 97.81 97 MET A O 1
ATOM 761 N N . PRO A 1 98 ? 4.546 -8.358 -7.878 1.00 97.00 98 PRO A N 1
ATOM 762 C CA . PRO A 1 98 ? 3.570 -9.432 -8.058 1.00 97.00 98 PRO A CA 1
ATOM 763 C C . PRO A 1 98 ? 2.713 -9.683 -6.808 1.00 97.00 98 PRO A C 1
ATOM 765 O O . PRO A 1 98 ? 3.240 -9.866 -5.704 1.00 97.00 98 PRO A O 1
ATOM 768 N N . ILE A 1 99 ? 1.388 -9.741 -6.965 1.00 95.62 99 ILE A N 1
ATOM 769 C CA . ILE A 1 99 ? 0.457 -9.962 -5.845 1.00 95.62 99 ILE A CA 1
ATOM 770 C C . ILE A 1 99 ? 0.677 -11.337 -5.184 1.00 95.62 99 ILE A C 1
ATOM 772 O O . ILE A 1 99 ? 0.725 -11.380 -3.952 1.00 95.62 99 ILE A O 1
ATOM 776 N N . PRO A 1 100 ? 0.889 -12.456 -5.913 1.00 95.44 100 PRO A N 1
ATOM 777 C CA . PRO A 1 100 ? 1.229 -13.745 -5.307 1.00 95.44 100 PRO A CA 1
ATOM 778 C C . PRO A 1 100 ? 2.456 -13.677 -4.394 1.00 95.44 100 PRO A C 1
ATOM 780 O O . PRO A 1 100 ? 2.495 -14.344 -3.358 1.00 95.44 100 PRO A O 1
ATOM 783 N N . HIS A 1 101 ? 3.435 -12.836 -4.736 1.00 96.69 101 HIS A N 1
ATOM 784 C CA . HIS A 1 101 ? 4.621 -12.650 -3.913 1.00 96.69 101 HIS A CA 1
ATOM 785 C C . HIS A 1 101 ? 4.312 -11.836 -2.646 1.00 96.69 101 HIS A C 1
ATOM 787 O O . HIS A 1 101 ? 4.677 -12.263 -1.550 1.00 96.69 101 HIS A O 1
ATOM 793 N N . LEU A 1 102 ? 3.539 -10.746 -2.754 1.00 96.06 102 LEU A N 1
ATOM 794 C CA . LEU A 1 102 ? 3.030 -9.998 -1.592 1.00 96.06 102 LEU A CA 1
ATOM 795 C C . LEU A 1 102 ? 2.233 -10.894 -0.628 1.00 96.06 102 LEU A C 1
ATOM 797 O O . LEU A 1 102 ? 2.419 -10.825 0.587 1.00 96.06 102 LEU A O 1
ATOM 801 N N . ILE A 1 103 ? 1.393 -11.788 -1.154 1.00 95.44 103 ILE A N 1
ATOM 802 C CA . ILE A 1 103 ? 0.628 -12.763 -0.359 1.00 95.44 103 ILE A CA 1
ATOM 803 C C . ILE A 1 103 ? 1.558 -13.718 0.394 1.00 95.44 103 ILE A C 1
ATOM 805 O O . ILE A 1 103 ? 1.318 -14.015 1.567 1.00 95.44 103 ILE A O 1
ATOM 809 N N . ALA A 1 104 ? 2.615 -14.205 -0.260 1.00 95.69 104 ALA A N 1
ATOM 810 C CA . ALA A 1 104 ? 3.594 -15.085 0.370 1.00 95.69 104 ALA A CA 1
ATOM 811 C C . ALA A 1 104 ? 4.328 -14.381 1.524 1.00 95.69 104 ALA A C 1
ATOM 813 O O . ALA A 1 104 ? 4.454 -14.957 2.608 1.00 95.69 104 ALA A O 1
ATOM 814 N N . LEU A 1 105 ? 4.737 -13.123 1.329 1.00 96.88 105 LEU A N 1
ATOM 815 C CA . LEU A 1 105 ? 5.376 -12.309 2.369 1.00 96.88 105 LEU A CA 1
ATOM 816 C C . LEU A 1 105 ? 4.421 -12.010 3.529 1.00 96.88 105 LEU A C 1
ATOM 818 O O . LEU A 1 105 ? 4.791 -12.168 4.693 1.00 96.88 105 LEU A O 1
ATOM 822 N N . MET A 1 106 ? 3.161 -11.677 3.237 1.00 94.94 106 MET A N 1
ATOM 823 C CA . MET A 1 106 ? 2.132 -11.488 4.261 1.00 94.94 106 MET A CA 1
ATOM 824 C C . MET A 1 106 ? 1.903 -12.767 5.073 1.00 94.94 106 MET A C 1
ATOM 826 O O . MET A 1 106 ? 1.863 -12.718 6.302 1.00 94.94 106 MET A O 1
ATOM 830 N N . LYS A 1 107 ? 1.820 -13.931 4.415 1.00 95.19 107 LYS A N 1
ATOM 831 C CA . LYS A 1 107 ? 1.716 -15.232 5.095 1.00 95.19 107 LYS A CA 1
ATOM 832 C C . LYS A 1 107 ? 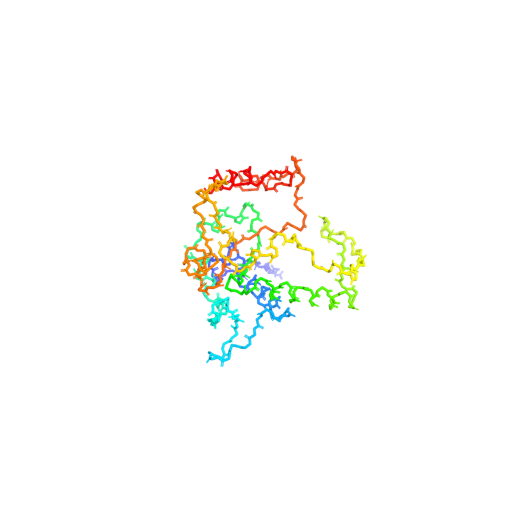2.909 -15.475 6.022 1.00 95.19 107 LYS A C 1
ATOM 834 O O . LYS A 1 107 ? 2.708 -15.893 7.161 1.00 95.19 107 LYS A O 1
ATOM 839 N N . ALA A 1 108 ? 4.131 -15.210 5.560 1.00 95.31 108 ALA A N 1
ATOM 840 C CA . ALA A 1 108 ? 5.335 -15.356 6.373 1.00 95.31 108 ALA A CA 1
ATOM 841 C C . ALA A 1 108 ? 5.322 -14.418 7.594 1.00 95.31 108 ALA A C 1
ATOM 843 O O . ALA A 1 108 ? 5.625 -14.856 8.705 1.00 95.31 108 ALA A O 1
ATOM 844 N N . ALA A 1 109 ? 4.903 -13.161 7.419 1.00 94.88 109 ALA A N 1
ATOM 845 C CA . ALA A 1 109 ? 4.779 -12.197 8.511 1.00 94.88 109 ALA A CA 1
ATOM 846 C C . ALA A 1 109 ? 3.730 -12.627 9.552 1.00 94.88 109 ALA A C 1
ATOM 848 O O . ALA A 1 109 ? 4.005 -12.584 10.753 1.00 94.88 109 ALA A O 1
ATOM 849 N N . ILE A 1 110 ? 2.563 -13.107 9.107 1.00 94.56 110 ILE A N 1
ATOM 850 C CA . ILE A 1 110 ? 1.518 -13.654 9.988 1.00 94.56 110 ILE A CA 1
ATOM 851 C C . ILE A 1 110 ? 2.067 -14.837 10.792 1.00 94.56 110 ILE A C 1
ATOM 853 O O . ILE A 1 110 ? 1.939 -14.860 12.012 1.00 94.56 110 ILE A O 1
ATOM 857 N N . LEU A 1 111 ? 2.711 -15.804 10.136 1.00 93.62 111 LEU A N 1
ATOM 858 C CA . LEU A 1 111 ? 3.275 -16.983 10.800 1.00 93.62 111 LEU A CA 1
ATOM 859 C C . LEU A 1 111 ? 4.335 -16.615 11.842 1.00 93.62 111 LEU A C 1
ATOM 861 O O . LEU A 1 111 ? 4.308 -17.129 12.960 1.00 93.62 111 LEU A O 1
ATOM 865 N N . LYS A 1 112 ? 5.234 -15.689 11.499 1.00 93.94 112 LYS A N 1
ATOM 866 C CA . LYS A 1 112 ? 6.252 -15.180 12.420 1.00 93.94 112 LYS A CA 1
ATOM 867 C C . LYS A 1 112 ? 5.614 -14.541 13.653 1.00 93.94 112 LYS A C 1
ATOM 869 O O . LYS A 1 112 ? 5.946 -14.907 14.776 1.00 93.94 112 LYS A O 1
ATOM 874 N N . HIS A 1 113 ? 4.671 -13.619 13.465 1.00 94.12 113 HIS A N 1
ATOM 875 C CA . HIS A 1 113 ? 4.017 -12.951 14.591 1.00 94.12 113 HIS A CA 1
ATOM 876 C C . HIS A 1 113 ? 3.131 -13.890 15.413 1.00 94.12 113 HIS A C 1
ATOM 878 O O . HIS A 1 113 ? 3.021 -13.699 16.624 1.00 94.12 113 HIS A O 1
ATOM 884 N N . ALA A 1 114 ? 2.545 -14.919 14.797 1.00 93.56 114 ALA A N 1
ATOM 885 C CA . ALA A 1 114 ? 1.822 -15.968 15.508 1.00 93.56 114 ALA A CA 1
ATOM 886 C C . ALA A 1 114 ? 2.753 -16.748 16.446 1.00 93.56 114 ALA A C 1
ATOM 888 O O . ALA A 1 114 ? 2.424 -16.928 17.616 1.00 93.56 114 ALA A O 1
ATOM 889 N N . ALA A 1 115 ? 3.929 -17.155 15.955 1.00 92.75 115 ALA A N 1
ATOM 890 C CA . ALA A 1 115 ? 4.932 -17.863 16.751 1.00 92.75 115 ALA A CA 1
ATOM 891 C C . ALA A 1 115 ? 5.478 -17.006 17.908 1.00 92.75 115 ALA A C 1
ATOM 893 O O . ALA A 1 115 ? 5.787 -17.527 18.975 1.00 92.75 115 ALA A O 1
ATOM 894 N N . GLU A 1 116 ? 5.550 -15.687 17.721 1.00 94.31 116 GLU A N 1
ATOM 895 C CA . GLU A 1 116 ? 5.949 -14.727 18.757 1.00 94.31 116 GLU A CA 1
ATOM 896 C C . GLU A 1 116 ? 4.818 -14.379 19.749 1.00 94.31 116 GLU A C 1
ATOM 898 O O . GLU A 1 116 ? 5.047 -13.603 20.676 1.00 94.31 116 GLU A O 1
ATOM 903 N N . GLY A 1 117 ? 3.594 -14.884 19.550 1.00 93.25 117 GLY A N 1
ATOM 904 C CA . GLY A 1 117 ? 2.431 -14.531 20.373 1.00 93.25 117 GLY A CA 1
ATOM 905 C C . GLY A 1 117 ? 1.979 -13.072 20.223 1.00 93.25 117 GLY A C 1
ATOM 906 O O . GLY A 1 117 ? 1.385 -12.514 21.140 1.00 93.25 117 GLY A O 1
ATOM 907 N N . LYS A 1 118 ? 2.273 -12.428 19.084 1.00 93.75 118 LYS A N 1
ATOM 908 C CA . LYS A 1 118 ? 2.045 -10.989 18.839 1.00 93.75 118 LYS A CA 1
ATOM 909 C C . LYS A 1 118 ? 0.833 -10.680 17.964 1.00 93.75 118 LYS A C 1
ATOM 911 O O . LYS A 1 118 ? 0.718 -9.565 17.456 1.00 93.75 118 LYS A O 1
ATOM 916 N N . ILE A 1 119 ? -0.060 -11.645 17.767 1.00 94.06 119 ILE A N 1
ATOM 917 C CA . ILE A 1 119 ? -1.307 -11.423 17.033 1.00 94.06 119 ILE A CA 1
ATOM 918 C C . ILE A 1 119 ? -2.449 -11.337 18.034 1.00 94.06 119 ILE A C 1
ATOM 920 O O . ILE A 1 119 ? -2.722 -12.271 18.789 1.00 94.06 119 ILE A O 1
ATOM 924 N N . TYR A 1 120 ? -3.115 -10.190 18.006 1.00 94.38 120 TYR A N 1
ATOM 925 C CA . TYR A 1 120 ? -4.212 -9.851 18.894 1.00 94.38 120 TYR A CA 1
ATOM 926 C C . TYR A 1 120 ? -5.457 -9.520 18.079 1.00 94.38 120 TYR A C 1
ATOM 928 O O . TYR A 1 120 ? -5.371 -9.150 16.906 1.00 94.38 120 TYR A O 1
ATOM 936 N N . GLN A 1 121 ? -6.617 -9.630 18.713 1.00 93.62 121 GLN A N 1
ATOM 937 C CA . GLN A 1 121 ? -7.872 -9.150 18.168 1.00 93.62 121 GLN A CA 1
ATOM 938 C C . GLN A 1 121 ? -7.769 -7.650 17.882 1.00 93.62 121 GLN A C 1
ATOM 940 O O . GLN A 1 121 ? -7.213 -6.883 18.673 1.00 93.62 121 GLN A O 1
ATOM 945 N N . THR A 1 122 ? -8.334 -7.230 16.752 1.00 92.38 122 THR A N 1
ATOM 946 C CA . THR A 1 122 ? -8.439 -5.816 16.407 1.00 92.38 122 THR A CA 1
ATOM 947 C C . THR A 1 122 ? -9.190 -5.059 17.501 1.00 92.38 122 THR A C 1
ATOM 949 O O . THR A 1 122 ? -10.344 -5.365 17.802 1.00 92.38 122 THR A O 1
ATOM 952 N N . ARG A 1 123 ? -8.527 -4.061 18.088 1.00 91.06 123 ARG A N 1
ATOM 953 C CA . ARG A 1 123 ? -9.097 -3.204 19.131 1.00 91.06 123 ARG A CA 1
ATOM 954 C C . ARG A 1 123 ? -10.078 -2.195 18.533 1.00 91.06 123 ARG A C 1
ATOM 956 O O . ARG A 1 123 ? -9.813 -1.663 17.456 1.00 91.06 123 ARG A O 1
ATOM 963 N N . ARG A 1 124 ? -11.181 -1.912 19.235 1.00 87.19 124 ARG A N 1
ATOM 964 C CA . ARG A 1 124 ? -12.150 -0.867 18.851 1.00 87.19 124 ARG A CA 1
ATOM 965 C C . ARG A 1 124 ? -11.727 0.502 19.379 1.00 87.19 124 ARG A C 1
ATOM 967 O O . ARG A 1 124 ? -11.972 1.506 18.724 1.00 87.19 124 ARG A O 1
ATOM 974 N N . SER A 1 125 ? -11.063 0.523 20.531 1.00 86.38 125 SER A N 1
ATOM 975 C CA . SER A 1 125 ? -10.469 1.702 21.159 1.00 86.38 125 SER A CA 1
ATOM 976 C C . SER A 1 125 ? -8.990 1.460 21.493 1.00 86.38 125 SER A C 1
ATOM 978 O O . SER A 1 125 ? -8.616 0.340 21.854 1.00 86.38 125 SER A O 1
ATOM 980 N N . PRO A 1 126 ? -8.122 2.490 21.459 1.00 86.31 126 PRO A N 1
ATOM 981 C CA . PRO A 1 126 ? -6.744 2.389 21.946 1.00 86.31 126 PRO A CA 1
ATOM 982 C C . PRO A 1 126 ? -6.612 1.898 23.396 1.00 86.31 126 PRO A C 1
ATOM 984 O O . PRO A 1 126 ? -5.562 1.360 23.752 1.00 86.31 126 PRO A O 1
ATOM 987 N N . SER A 1 127 ? -7.655 2.074 24.214 1.00 92.69 127 SER A N 1
ATOM 988 C CA . SER A 1 127 ? -7.722 1.616 25.607 1.00 92.69 127 SER A CA 1
ATOM 989 C C . SER A 1 127 ? -8.114 0.146 25.766 1.00 92.69 127 SER A C 1
ATOM 991 O O . SER A 1 127 ? -7.981 -0.388 26.864 1.00 92.69 127 SER A O 1
ATOM 993 N N . ASP A 1 128 ? -8.621 -0.506 24.714 1.00 92.94 128 ASP A N 1
ATOM 994 C CA . ASP A 1 128 ? -9.062 -1.898 24.810 1.00 92.94 128 ASP A CA 1
ATOM 995 C C . ASP A 1 128 ? -7.872 -2.822 25.118 1.00 92.94 128 ASP A C 1
ATOM 997 O O . ASP A 1 128 ? -6.753 -2.586 24.627 1.00 92.94 128 ASP A O 1
ATOM 1001 N N . PRO A 1 129 ? -8.090 -3.894 25.903 1.00 95.06 129 PRO A N 1
ATOM 1002 C CA . PRO A 1 129 ? -7.042 -4.855 26.200 1.00 95.06 129 PRO A CA 1
ATOM 1003 C C . PRO A 1 129 ? -6.579 -5.572 24.928 1.00 95.06 129 PRO A C 1
ATOM 1005 O O . PRO A 1 129 ? -7.336 -5.777 23.977 1.00 95.06 129 PRO A O 1
ATOM 1008 N N . LEU A 1 130 ? -5.318 -5.998 24.929 1.00 95.12 130 LEU A N 1
ATOM 1009 C CA . LEU A 1 130 ? -4.804 -6.903 23.909 1.00 95.12 130 LEU A CA 1
ATOM 1010 C C . LEU A 1 130 ? -5.321 -8.314 24.195 1.00 95.12 130 LEU A C 1
ATOM 1012 O O . LEU A 1 130 ? -4.940 -8.929 25.188 1.00 95.12 130 LEU A O 1
ATOM 1016 N N . ILE A 1 131 ? -6.187 -8.820 23.320 1.00 95.12 131 ILE A N 1
ATOM 1017 C CA . ILE A 1 131 ? -6.750 -10.170 23.417 1.00 95.12 131 ILE A CA 1
ATOM 1018 C C . ILE A 1 131 ? -6.032 -11.049 22.388 1.00 95.12 131 ILE A C 1
ATOM 1020 O O . ILE A 1 131 ? -6.209 -10.811 21.193 1.00 95.12 131 ILE A O 1
ATOM 1024 N N . PRO A 1 132 ? -5.195 -12.023 22.792 1.00 94.19 132 PRO A N 1
ATOM 1025 C CA . PRO A 1 132 ? -4.495 -12.899 21.853 1.00 94.19 132 PRO A CA 1
ATOM 1026 C C . PRO A 1 132 ? -5.467 -13.684 20.972 1.00 94.19 132 PRO A C 1
ATOM 1028 O O . PRO A 1 132 ? -6.517 -14.126 21.439 1.00 94.19 132 PRO A O 1
ATOM 1031 N N . VAL A 1 133 ? -5.102 -13.906 19.709 1.00 92.25 133 VAL A N 1
ATOM 1032 C CA . VAL A 1 133 ? -5.885 -14.743 18.788 1.00 92.25 133 VAL A CA 1
ATOM 1033 C C . VAL A 1 133 ? -5.046 -15.876 18.221 1.00 92.25 133 VAL A C 1
ATOM 1035 O O . VAL A 1 133 ? -3.847 -15.744 17.978 1.00 92.25 133 VAL A O 1
ATOM 1038 N N . ARG A 1 134 ? -5.702 -17.010 17.977 1.00 90.81 134 ARG A N 1
ATOM 1039 C CA . ARG A 1 134 ? -5.083 -18.149 17.307 1.00 90.81 134 ARG A CA 1
ATOM 1040 C C . ARG A 1 134 ? -5.195 -17.974 15.798 1.00 90.81 134 ARG A C 1
ATOM 1042 O O . ARG A 1 134 ? -6.295 -17.857 15.264 1.00 90.81 134 ARG A O 1
ATOM 1049 N N . VAL A 1 135 ? -4.059 -18.011 15.110 1.00 91.06 135 VAL A N 1
ATOM 1050 C CA . VAL A 1 135 ? -4.031 -18.019 13.645 1.00 91.06 135 VAL A CA 1
ATOM 1051 C C . VAL A 1 135 ? -4.513 -19.369 13.116 1.00 91.06 135 VAL A C 1
ATOM 1053 O O . VAL A 1 135 ? -4.161 -20.422 13.650 1.00 91.06 135 VAL A O 1
ATOM 1056 N N . ASN A 1 136 ? -5.324 -19.331 12.058 1.00 89.38 136 ASN A N 1
ATOM 1057 C CA . ASN A 1 136 ? -5.761 -20.527 11.348 1.00 89.38 136 ASN A CA 1
ATOM 1058 C C . ASN A 1 136 ? -4.554 -21.222 10.692 1.00 89.38 136 ASN A C 1
ATOM 1060 O O . ASN A 1 136 ? -3.865 -20.611 9.879 1.00 89.38 136 ASN A O 1
ATOM 1064 N N . SER A 1 137 ? -4.330 -22.495 11.026 1.00 81.75 137 SER A N 1
ATOM 1065 C CA . SER A 1 137 ? -3.172 -23.282 10.578 1.00 81.75 137 SER A CA 1
ATOM 1066 C C . SER A 1 137 ? -3.210 -23.704 9.108 1.00 81.75 137 SER A C 1
ATOM 1068 O O . SER A 1 137 ? -2.197 -24.145 8.575 1.00 81.75 137 SER A O 1
ATOM 1070 N N . GLU A 1 138 ? -4.353 -23.587 8.438 1.00 84.12 138 GLU A N 1
ATOM 1071 C CA . GLU A 1 138 ? -4.531 -24.006 7.044 1.00 84.12 138 GLU A CA 1
ATOM 1072 C C . GLU A 1 138 ? -4.701 -22.795 6.120 1.00 84.12 138 GLU A C 1
ATOM 1074 O O . GLU A 1 138 ? -4.063 -22.694 5.070 1.00 84.12 138 GLU A O 1
ATOM 1079 N N . LYS A 1 139 ? -5.514 -21.821 6.540 1.00 88.19 139 LYS A N 1
ATOM 1080 C CA . LYS A 1 139 ? -5.920 -20.652 5.748 1.00 88.19 139 LYS A CA 1
ATOM 1081 C C . LYS A 1 139 ? -5.433 -19.350 6.386 1.00 88.19 139 LYS A C 1
ATOM 1083 O O . LYS A 1 139 ? -6.221 -18.553 6.881 1.00 88.19 139 LYS A O 1
ATOM 1088 N N . HIS A 1 140 ? -4.118 -19.140 6.352 1.00 90.75 140 HIS A N 1
ATOM 1089 C CA . HIS A 1 140 ? -3.457 -17.938 6.883 1.00 90.75 140 HIS A CA 1
ATOM 1090 C C . HIS A 1 140 ? -3.828 -16.661 6.116 1.00 90.75 140 HIS A C 1
ATOM 1092 O O . HIS A 1 140 ? -3.984 -15.600 6.708 1.00 90.75 140 HIS A O 1
ATOM 1098 N N . VAL A 1 141 ? -3.959 -16.781 4.791 1.00 92.25 141 VAL A N 1
ATOM 1099 C CA . VAL A 1 141 ? -4.421 -15.722 3.892 1.00 92.25 141 VAL A CA 1
ATOM 1100 C C . VAL A 1 141 ? -5.484 -16.332 2.992 1.00 92.25 141 VAL A C 1
ATOM 1102 O O . VAL A 1 141 ? -5.196 -17.256 2.227 1.00 92.25 141 VAL A O 1
ATOM 1105 N N . TRP A 1 142 ? -6.717 -15.849 3.114 1.00 91.00 142 TRP A N 1
ATOM 1106 C CA . TRP A 1 142 ? -7.826 -16.280 2.274 1.00 91.00 142 TRP A CA 1
ATOM 1107 C C . TRP A 1 142 ? -7.977 -15.340 1.080 1.00 91.00 142 TRP A C 1
ATOM 1109 O O . TRP A 1 142 ? -7.915 -14.123 1.230 1.00 91.00 142 TRP A O 1
ATOM 1119 N N . ILE A 1 143 ? -8.161 -15.920 -0.104 1.00 90.69 143 ILE A N 1
ATOM 1120 C CA . ILE A 1 143 ? -8.385 -15.207 -1.362 1.00 90.69 143 ILE A CA 1
ATOM 1121 C C . ILE A 1 143 ? -9.379 -16.036 -2.149 1.00 90.69 143 ILE A C 1
ATOM 1123 O O . ILE A 1 143 ? -9.238 -17.259 -2.202 1.00 90.69 143 ILE A O 1
ATOM 1127 N N . TRP A 1 144 ? -10.352 -15.371 -2.759 1.00 91.44 144 TRP A N 1
ATOM 1128 C CA . TRP A 1 144 ? -11.315 -16.016 -3.635 1.00 91.44 144 TRP A CA 1
ATOM 1129 C C . TRP A 1 144 ? -10.616 -16.655 -4.844 1.00 91.44 144 TRP A C 1
ATOM 1131 O O . TRP A 1 144 ? -9.774 -16.019 -5.478 1.00 91.44 144 TRP A O 1
ATOM 1141 N N . ASP A 1 145 ? -10.962 -17.901 -5.171 1.00 91.44 145 ASP A N 1
ATOM 1142 C CA . ASP A 1 145 ? -10.289 -18.669 -6.225 1.00 91.44 145 ASP A CA 1
ATOM 1143 C C . ASP A 1 145 ? -10.360 -17.996 -7.601 1.00 91.44 145 ASP A C 1
ATOM 1145 O O . ASP A 1 145 ? -9.353 -17.965 -8.305 1.00 91.44 145 ASP A O 1
ATOM 1149 N N . THR A 1 146 ? -11.491 -17.368 -7.945 1.00 91.94 146 THR A N 1
ATOM 1150 C CA . THR A 1 146 ? -11.626 -16.584 -9.184 1.00 91.94 146 THR A CA 1
ATOM 1151 C C . THR A 1 146 ? -10.625 -15.431 -9.223 1.00 91.94 146 THR A C 1
ATOM 1153 O O . THR A 1 146 ? -9.932 -15.239 -10.214 1.00 91.94 146 THR A O 1
ATOM 1156 N N . LEU A 1 147 ? -10.485 -14.692 -8.116 1.00 91.12 147 LEU A N 1
ATOM 1157 C CA . LEU A 1 147 ? -9.529 -13.589 -8.046 1.00 91.12 147 LEU A CA 1
ATOM 1158 C C . LEU A 1 147 ? -8.090 -14.098 -8.140 1.00 91.12 147 LEU A C 1
ATOM 1160 O O . LEU A 1 147 ? -7.274 -13.473 -8.805 1.00 91.12 147 LEU A O 1
ATOM 1164 N N . ARG A 1 148 ? -7.784 -15.239 -7.509 1.00 92.12 148 ARG A N 1
ATOM 1165 C CA . ARG A 1 148 ? -6.453 -15.860 -7.548 1.00 92.12 148 ARG A CA 1
ATOM 1166 C C . ARG A 1 148 ? -5.995 -16.153 -8.978 1.00 92.12 148 ARG A C 1
ATOM 1168 O O . ARG A 1 148 ? -4.808 -16.012 -9.246 1.00 92.12 148 ARG A O 1
ATOM 1175 N N . GLN A 1 149 ? -6.912 -16.555 -9.857 1.00 92.44 149 GLN A N 1
ATOM 1176 C CA . GLN A 1 149 ? -6.626 -16.832 -11.269 1.00 92.44 149 GLN A CA 1
ATOM 1177 C C . GLN A 1 149 ? -6.356 -15.554 -12.077 1.00 92.44 149 GLN A C 1
ATOM 1179 O O . GLN A 1 149 ? -5.540 -15.587 -12.989 1.00 92.44 149 GLN A O 1
ATOM 1184 N N . ALA A 1 150 ? -6.974 -14.433 -11.694 1.00 93.31 150 ALA A N 1
ATOM 1185 C CA . ALA A 1 150 ? -6.821 -13.147 -12.372 1.00 93.31 150 ALA A CA 1
ATOM 1186 C C . ALA A 1 150 ? -5.615 -12.314 -11.886 1.00 93.31 150 ALA A C 1
ATOM 1188 O O . ALA A 1 150 ? -5.270 -11.312 -12.516 1.00 93.31 150 ALA A O 1
ATOM 1189 N N . LEU A 1 151 ? -4.975 -12.677 -10.764 1.00 92.94 151 LEU A N 1
ATOM 1190 C CA . LEU A 1 151 ? -3.864 -11.903 -10.193 1.00 92.94 151 LEU A CA 1
ATOM 1191 C C . LEU A 1 151 ? -2.711 -11.745 -11.188 1.00 92.94 151 LEU A C 1
ATOM 1193 O O . LEU A 1 151 ? -2.209 -12.727 -11.722 1.00 92.94 151 LEU A O 1
ATOM 1197 N N . ASP A 1 152 ? -2.254 -10.503 -11.355 1.00 89.06 152 ASP A N 1
ATOM 1198 C CA . ASP A 1 152 ? -1.154 -10.121 -12.254 1.00 89.06 152 ASP A CA 1
ATOM 1199 C C . ASP A 1 152 ? -1.372 -10.493 -13.735 1.00 89.06 152 ASP A C 1
ATOM 1201 O O . ASP A 1 152 ? -0.424 -10.490 -14.517 1.00 89.06 152 ASP A O 1
ATOM 1205 N N . THR A 1 153 ? -2.619 -10.767 -14.120 1.00 90.38 153 THR A N 1
ATOM 1206 C CA . THR A 1 153 ? -3.059 -10.900 -15.514 1.00 90.38 153 THR A CA 1
ATOM 1207 C C . THR A 1 153 ? -3.768 -9.625 -15.975 1.00 90.38 153 THR A C 1
ATOM 1209 O O . THR A 1 153 ? -4.072 -8.740 -15.169 1.00 90.38 153 THR A O 1
ATOM 1212 N N . ASP A 1 154 ? -4.106 -9.565 -17.261 1.00 89.50 154 ASP A N 1
ATOM 1213 C CA . ASP A 1 154 ? -4.883 -8.465 -17.840 1.00 89.50 154 ASP A CA 1
ATOM 1214 C C . ASP A 1 154 ? -6.390 -8.552 -17.519 1.00 89.50 154 ASP A C 1
ATOM 1216 O O . ASP A 1 154 ? -7.146 -7.633 -17.828 1.00 89.50 154 ASP A O 1
ATOM 1220 N N . GLU A 1 155 ? -6.846 -9.628 -16.865 1.00 90.06 155 GLU A N 1
ATOM 1221 C CA . GLU A 1 155 ? -8.242 -9.777 -16.432 1.00 90.06 155 GLU A CA 1
ATOM 1222 C C . GLU A 1 155 ? -8.563 -8.922 -15.196 1.00 90.06 155 GLU A C 1
ATOM 1224 O O . GLU A 1 155 ? -9.716 -8.531 -14.985 1.00 90.06 155 GLU A O 1
ATOM 1229 N N . LEU A 1 156 ? -7.557 -8.617 -14.365 1.00 91.19 156 LEU A N 1
ATOM 1230 C CA . LEU A 1 156 ? -7.736 -7.772 -13.190 1.00 91.19 156 LEU A CA 1
ATOM 1231 C C . LEU A 1 156 ? -7.606 -6.294 -13.565 1.00 91.19 156 LEU A C 1
ATOM 1233 O O . LEU A 1 156 ? -6.517 -5.763 -13.788 1.00 91.19 156 LEU A O 1
ATOM 1237 N N . VAL A 1 157 ? -8.750 -5.623 -13.572 1.00 91.62 157 VAL A N 1
ATOM 1238 C CA . VAL A 1 157 ? -8.879 -4.207 -13.912 1.00 91.62 157 VAL A CA 1
ATOM 1239 C C . VAL A 1 157 ? -8.767 -3.327 -12.669 1.00 91.62 157 VAL A C 1
ATOM 1241 O O . VAL A 1 157 ? -9.439 -3.543 -11.659 1.00 91.62 157 VAL A O 1
ATOM 1244 N N . TYR A 1 158 ? -7.983 -2.263 -12.786 1.00 92.75 158 TYR A N 1
ATOM 1245 C CA . TYR A 1 158 ? -7.790 -1.226 -11.782 1.00 92.75 158 TYR A CA 1
ATOM 1246 C C . TYR A 1 158 ? -8.493 0.070 -12.196 1.00 92.75 158 TYR A C 1
ATOM 1248 O O . TYR A 1 158 ? -8.566 0.403 -13.378 1.00 92.75 158 TYR A O 1
ATOM 1256 N N . PHE A 1 159 ? -8.983 0.821 -11.206 1.00 91.88 159 PHE A N 1
ATOM 1257 C CA . PHE A 1 159 ? -9.656 2.117 -11.390 1.00 91.88 159 PHE A CA 1
ATOM 1258 C C . PHE A 1 159 ? -10.769 2.110 -12.464 1.00 91.88 159 PHE A C 1
ATOM 1260 O O . PHE A 1 159 ? -10.758 2.965 -13.354 1.00 91.88 159 PHE A O 1
ATOM 1267 N N . PRO A 1 160 ? -11.730 1.161 -12.423 1.00 93.19 160 PRO A N 1
ATOM 1268 C CA . PRO A 1 160 ? -12.839 1.154 -13.371 1.00 93.19 160 PRO A CA 1
ATOM 1269 C C . PRO A 1 160 ? -13.718 2.399 -13.191 1.00 93.19 160 PRO A C 1
ATOM 1271 O O . PRO A 1 160 ? -13.953 2.850 -12.070 1.00 93.19 160 PRO A O 1
ATOM 1274 N N . GLN A 1 161 ? -14.240 2.934 -14.294 1.00 91.12 161 GLN A N 1
ATOM 1275 C CA . GLN A 1 161 ? -15.189 4.055 -14.271 1.00 91.12 161 GLN A CA 1
ATOM 1276 C C . GLN A 1 161 ? -16.644 3.579 -14.220 1.00 91.12 161 GLN A C 1
ATOM 1278 O O . GLN A 1 161 ? -17.524 4.326 -13.798 1.00 91.12 161 GLN A O 1
ATOM 1283 N N . GLU A 1 162 ? -16.898 2.331 -14.611 1.00 90.69 162 GLU A N 1
ATOM 1284 C CA . GLU A 1 162 ? -18.209 1.695 -14.544 1.00 90.69 162 GLU A CA 1
ATOM 1285 C C . GLU A 1 162 ? -18.086 0.167 -14.470 1.00 90.69 162 GLU A C 1
ATOM 1287 O O . GLU A 1 162 ? -17.106 -0.420 -14.925 1.00 90.69 162 GLU A O 1
ATOM 1292 N N . TYR A 1 163 ? -19.107 -0.495 -13.918 1.00 89.31 163 TYR A N 1
ATOM 1293 C CA . TYR A 1 163 ? -19.216 -1.959 -13.917 1.00 89.31 163 TYR A CA 1
ATOM 1294 C C . TYR A 1 163 ? -20.038 -2.431 -15.119 1.00 89.31 163 TYR A C 1
ATOM 1296 O O . TYR A 1 163 ? -21.193 -2.857 -14.974 1.00 89.31 163 TYR A O 1
ATOM 1304 N N . SER A 1 164 ? -19.430 -2.313 -16.297 1.00 87.25 164 SER A N 1
ATOM 1305 C CA . SER A 1 164 ? -19.948 -2.759 -17.593 1.00 87.25 164 SER A CA 1
ATOM 1306 C C . SER A 1 164 ? -18.845 -3.495 -18.375 1.00 87.25 164 SER A C 1
ATOM 1308 O O . SER A 1 164 ? -17.703 -3.581 -17.922 1.00 87.25 164 SER A O 1
ATOM 1310 N N . SER A 1 165 ? -19.157 -4.010 -19.568 1.00 83.50 165 SER A N 1
ATOM 1311 C CA . SER A 1 165 ? -18.137 -4.540 -20.485 1.00 83.50 165 SER A CA 1
ATOM 1312 C C . SER A 1 165 ? -17.164 -3.467 -20.996 1.00 83.50 165 SER A C 1
ATOM 1314 O O . SER A 1 165 ? -16.096 -3.802 -21.493 1.00 83.50 165 SER A O 1
ATOM 1316 N N . ASN A 1 166 ? -17.515 -2.184 -20.874 1.00 86.31 166 ASN A N 1
ATOM 1317 C CA . ASN A 1 166 ? -16.684 -1.028 -21.205 1.00 86.31 166 ASN A CA 1
ATOM 1318 C C . ASN A 1 166 ? -16.199 -0.339 -19.918 1.00 86.31 166 ASN A C 1
ATOM 1320 O O . ASN A 1 166 ? -16.436 0.844 -19.698 1.00 86.31 166 ASN A O 1
ATOM 1324 N N . TYR A 1 167 ? -15.536 -1.093 -19.043 1.00 83.81 167 TYR A N 1
ATOM 1325 C CA . TYR A 1 167 ? -15.155 -0.658 -17.695 1.00 83.81 167 TYR A CA 1
ATOM 1326 C C . TYR A 1 167 ? -14.192 0.550 -17.646 1.00 83.81 167 TYR A C 1
ATOM 1328 O O . TYR A 1 167 ? -14.068 1.176 -16.591 1.00 83.81 167 TYR A O 1
ATOM 1336 N N . ARG A 1 168 ? -13.514 0.897 -18.759 1.00 88.69 168 ARG A N 1
ATOM 1337 C CA . ARG A 1 168 ? -12.595 2.060 -18.910 1.00 88.69 168 ARG A CA 1
ATOM 1338 C C . ARG A 1 168 ? -11.535 2.196 -17.805 1.00 88.69 168 ARG A C 1
ATOM 1340 O O . ARG A 1 168 ? -11.112 3.298 -17.458 1.00 88.69 168 ARG A O 1
ATOM 1347 N N . GLY A 1 169 ? -11.153 1.064 -17.236 1.00 91.56 169 GLY A N 1
ATOM 1348 C CA . GLY A 1 169 ? -10.085 0.933 -16.256 1.00 91.56 169 GLY A CA 1
ATOM 1349 C C . GLY A 1 169 ? -8.765 0.595 -16.937 1.00 91.56 169 GLY A C 1
ATOM 1350 O O . GLY A 1 169 ? -8.666 0.620 -18.162 1.00 91.56 169 GLY A O 1
ATOM 1351 N N . GLN A 1 170 ? -7.765 0.282 -16.125 1.00 93.94 170 GLN A N 1
ATOM 1352 C CA . GLN A 1 170 ? -6.403 -0.009 -16.563 1.00 93.94 170 GLN A CA 1
ATOM 1353 C C . GLN A 1 170 ? -5.967 -1.387 -16.078 1.00 93.94 170 GLN A C 1
ATOM 1355 O O . GLN A 1 170 ? -6.317 -1.793 -14.968 1.00 93.94 170 GLN A O 1
ATOM 1360 N N . ILE A 1 171 ? -5.170 -2.090 -16.873 1.00 94.31 171 ILE A N 1
ATOM 1361 C CA . ILE A 1 171 ? -4.465 -3.287 -16.399 1.00 94.31 171 ILE A CA 1
ATOM 1362 C C . ILE A 1 171 ? -3.282 -2.883 -15.512 1.00 94.31 171 ILE A C 1
ATOM 1364 O O . ILE A 1 171 ? -2.827 -1.735 -15.514 1.00 94.31 171 ILE A O 1
ATOM 1368 N N . LYS A 1 172 ? -2.744 -3.827 -14.737 1.00 94.88 172 LYS A N 1
ATOM 1369 C CA . LYS A 1 172 ? -1.714 -3.530 -13.729 1.00 94.88 172 LYS A CA 1
ATOM 1370 C C . LYS A 1 172 ? -0.478 -2.832 -14.308 1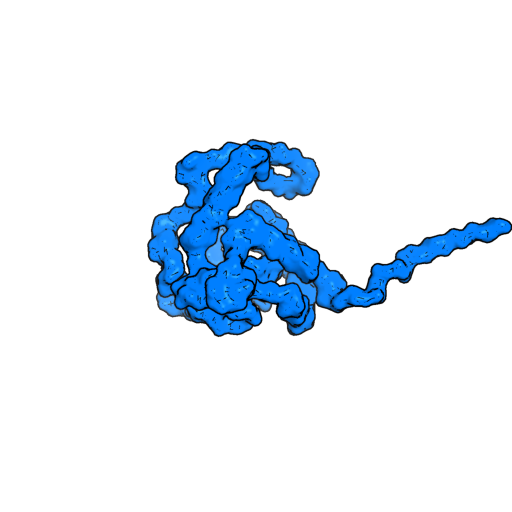.00 94.88 172 LYS A C 1
ATOM 1372 O O . LYS A 1 172 ? 0.029 -1.886 -13.706 1.00 94.88 172 LYS A O 1
ATOM 1377 N N . LEU A 1 173 ? -0.007 -3.263 -15.480 1.00 94.19 173 LEU A N 1
ATOM 1378 C CA . LEU A 1 173 ? 1.172 -2.668 -16.115 1.00 94.19 173 LEU A CA 1
ATOM 1379 C C . LEU A 1 173 ? 0.914 -1.234 -16.603 1.00 94.19 173 LEU A C 1
ATOM 1381 O O . LEU A 1 173 ? 1.812 -0.397 -16.537 1.00 94.19 173 LEU A O 1
ATOM 1385 N N . GLU A 1 174 ? -0.304 -0.916 -17.044 1.00 95.00 174 GLU A N 1
ATOM 1386 C CA . GLU A 1 174 ? -0.685 0.460 -17.382 1.00 95.00 174 GLU A CA 1
ATOM 1387 C C . GLU A 1 174 ? -0.660 1.344 -16.135 1.00 95.00 174 GLU A C 1
ATOM 1389 O O . GLU A 1 174 ? -0.069 2.421 -16.163 1.00 95.00 174 GLU A O 1
ATOM 1394 N N . VAL A 1 175 ? -1.199 0.851 -15.013 1.00 95.44 175 VAL A N 1
ATOM 1395 C CA . VAL A 1 175 ? -1.176 1.570 -13.731 1.00 95.44 175 VAL A CA 1
ATOM 1396 C C . VAL A 1 175 ? 0.250 1.864 -13.269 1.00 95.44 175 VAL A C 1
ATOM 1398 O O . VAL A 1 175 ? 0.553 2.996 -12.900 1.00 95.44 175 VAL A O 1
ATOM 1401 N N . VAL A 1 176 ? 1.135 0.866 -13.322 1.00 95.88 176 VAL A N 1
ATOM 1402 C CA . VAL A 1 176 ? 2.551 0.983 -12.928 1.00 95.88 176 VAL A CA 1
ATOM 1403 C C . VAL A 1 176 ? 3.278 2.099 -13.682 1.00 95.88 176 VAL A C 1
ATOM 1405 O O . VAL A 1 176 ? 4.169 2.739 -13.118 1.00 95.88 176 VAL A O 1
ATOM 1408 N N . ASN A 1 177 ? 2.892 2.336 -14.937 1.00 93.75 177 ASN A N 1
ATOM 1409 C CA . ASN A 1 177 ? 3.483 3.345 -15.815 1.00 93.75 177 ASN A CA 1
ATOM 1410 C C . ASN A 1 177 ? 2.677 4.657 -15.858 1.00 93.75 177 ASN A C 1
ATOM 1412 O O . ASN A 1 177 ? 3.065 5.602 -16.546 1.00 93.75 177 ASN A O 1
ATOM 1416 N N . ASN A 1 178 ? 1.565 4.744 -15.128 1.00 94.69 178 ASN A N 1
ATOM 1417 C CA . ASN A 1 178 ? 0.723 5.927 -15.090 1.00 94.69 178 ASN A CA 1
ATOM 1418 C C . ASN A 1 178 ? 1.171 6.872 -13.972 1.00 94.69 178 ASN A C 1
ATOM 1420 O O . ASN A 1 178 ? 0.833 6.669 -12.807 1.00 94.69 178 ASN A O 1
ATOM 1424 N N . GLY A 1 179 ? 1.854 7.960 -14.336 1.00 92.62 179 GLY A N 1
ATOM 1425 C CA . GLY A 1 179 ? 2.353 8.965 -13.387 1.00 92.62 179 GLY A CA 1
ATOM 1426 C C . GLY A 1 179 ? 1.280 9.661 -12.536 1.00 92.62 179 GLY A C 1
ATOM 1427 O O . GLY A 1 179 ? 1.611 10.275 -11.527 1.00 92.62 179 GLY A O 1
ATOM 1428 N N . ARG A 1 180 ? -0.008 9.562 -12.904 1.00 90.69 180 ARG A N 1
ATOM 1429 C CA . ARG A 1 180 ? -1.121 10.071 -12.080 1.00 90.69 180 ARG A CA 1
ATOM 1430 C C . ARG A 1 180 ? -1.517 9.119 -10.950 1.00 90.69 180 ARG A C 1
ATOM 1432 O O . ARG A 1 180 ? -2.157 9.562 -10.005 1.00 90.69 180 ARG A O 1
ATOM 1439 N N . ILE A 1 181 ? -1.181 7.833 -11.060 1.00 92.44 181 ILE A N 1
ATOM 1440 C CA . ILE A 1 181 ? -1.496 6.800 -10.059 1.00 92.44 181 ILE A CA 1
ATOM 1441 C C . ILE A 1 181 ? -0.231 6.400 -9.293 1.00 92.44 181 ILE A C 1
ATOM 1443 O O . ILE A 1 181 ? -0.219 6.352 -8.060 1.00 92.44 181 ILE A O 1
ATOM 1447 N N . CYS A 1 182 ? 0.840 6.127 -10.033 1.00 95.88 182 CYS A N 1
ATOM 1448 C CA . CYS A 1 182 ? 2.169 5.864 -9.515 1.00 95.88 182 CYS A CA 1
ATOM 1449 C C . CYS A 1 182 ? 3.031 7.117 -9.681 1.00 95.88 182 CYS A C 1
ATOM 1451 O O . CYS A 1 182 ? 3.729 7.275 -10.681 1.00 95.88 182 CYS A O 1
ATOM 1453 N N . ALA A 1 183 ? 2.971 8.016 -8.694 1.00 91.50 183 ALA A N 1
ATOM 1454 C CA . ALA A 1 183 ? 3.754 9.256 -8.685 1.00 91.50 183 ALA A CA 1
ATOM 1455 C C . ALA A 1 183 ? 5.274 9.008 -8.752 1.00 91.50 183 ALA A C 1
ATOM 1457 O O . ALA A 1 183 ? 6.031 9.850 -9.229 1.00 91.50 183 ALA A O 1
ATOM 1458 N N . VAL A 1 184 ? 5.711 7.829 -8.305 1.00 93.50 184 VAL A N 1
ATOM 1459 C CA . VAL A 1 184 ? 7.043 7.277 -8.554 1.00 93.50 184 VAL A CA 1
ATOM 1460 C C . VAL A 1 184 ? 6.848 5.956 -9.306 1.00 93.50 184 VAL A C 1
ATOM 1462 O O . VAL A 1 184 ? 5.956 5.196 -8.926 1.00 93.50 184 VAL A O 1
ATOM 1465 N N . PRO A 1 185 ? 7.631 5.646 -10.360 1.00 92.50 185 PRO A N 1
ATOM 1466 C CA . PRO A 1 185 ? 7.425 4.439 -11.162 1.00 92.50 185 PRO A CA 1
ATOM 1467 C C . PRO A 1 185 ? 7.265 3.179 -10.304 1.00 92.50 185 PRO A C 1
ATOM 1469 O O . PRO A 1 185 ? 8.096 2.908 -9.441 1.00 92.50 185 PRO A O 1
ATOM 1472 N N . GLY A 1 186 ? 6.187 2.420 -10.528 1.00 96.12 186 GLY A N 1
ATOM 1473 C CA . GLY A 1 186 ? 5.888 1.190 -9.781 1.00 96.12 186 GLY A CA 1
ATOM 1474 C C . GLY A 1 186 ? 5.387 1.364 -8.346 1.00 96.12 186 GLY A C 1
ATOM 1475 O O . GLY A 1 186 ? 5.061 0.360 -7.711 1.00 96.12 186 GLY A O 1
ATOM 1476 N N . TRP A 1 187 ? 5.263 2.596 -7.851 1.00 98.12 187 TRP A N 1
ATOM 1477 C CA . TRP A 1 187 ? 4.835 2.900 -6.488 1.00 98.12 187 TRP A CA 1
ATOM 1478 C C . TRP A 1 187 ? 3.690 3.905 -6.473 1.00 98.12 187 TRP A C 1
ATOM 1480 O O . TRP A 1 187 ? 3.825 5.038 -6.933 1.00 98.12 187 TRP A O 1
ATOM 1490 N N . SER A 1 188 ? 2.556 3.505 -5.900 1.00 97.19 188 SER A N 1
ATOM 1491 C CA . SER A 1 188 ? 1.514 4.464 -5.542 1.00 97.19 188 SER A CA 1
ATOM 1492 C C . SER A 1 188 ? 1.808 5.033 -4.157 1.00 97.19 188 SER A C 1
ATOM 1494 O O . SER A 1 188 ? 2.195 4.302 -3.243 1.00 97.19 188 SER A O 1
ATOM 1496 N N . VAL A 1 189 ? 1.656 6.348 -4.031 1.00 97.00 189 VAL A N 1
ATOM 1497 C CA . VAL A 1 189 ? 1.864 7.099 -2.793 1.00 97.00 189 VAL A CA 1
ATOM 1498 C C . VAL A 1 189 ? 0.552 7.801 -2.490 1.00 97.00 189 VAL A C 1
ATOM 1500 O O . VAL A 1 189 ? 0.080 8.598 -3.300 1.00 97.00 189 VAL A O 1
ATOM 1503 N N . GLY A 1 190 ? -0.055 7.478 -1.353 1.00 94.94 190 GLY A N 1
ATOM 1504 C CA . GLY A 1 190 ? -1.407 7.923 -1.040 1.00 94.94 190 GLY A CA 1
ATOM 1505 C C . GLY A 1 190 ? -1.620 8.221 0.434 1.00 94.94 190 GLY A C 1
ATOM 1506 O O . GLY A 1 190 ? -0.803 7.885 1.291 1.00 94.94 190 GLY A O 1
ATOM 1507 N N . LEU A 1 191 ? -2.751 8.860 0.709 1.00 95.94 191 LEU A N 1
ATOM 1508 C CA . LEU A 1 191 ? -3.278 9.027 2.053 1.00 95.94 191 LEU A CA 1
ATOM 1509 C C . LEU A 1 191 ? -4.410 8.023 2.278 1.00 95.94 191 LEU A C 1
ATOM 1511 O O . LEU A 1 191 ? -5.274 7.861 1.416 1.00 95.94 191 LEU A O 1
ATOM 1515 N N . VAL A 1 192 ? -4.429 7.391 3.448 1.00 95.12 192 VAL A N 1
ATOM 1516 C CA . VAL A 1 192 ? -5.462 6.429 3.858 1.00 95.12 192 VAL A CA 1
ATOM 1517 C C . VAL A 1 192 ? -5.986 6.758 5.248 1.00 95.12 192 VAL A C 1
ATOM 1519 O O . VAL A 1 192 ? -5.300 7.384 6.055 1.00 95.12 192 VAL A O 1
ATOM 1522 N N . GLU A 1 193 ? -7.215 6.335 5.529 1.00 93.62 193 GLU A N 1
ATOM 1523 C CA . GLU A 1 193 ? -7.794 6.433 6.867 1.00 93.62 193 GLU A CA 1
ATOM 1524 C C . GLU A 1 193 ? -7.295 5.278 7.744 1.00 93.62 193 GLU A C 1
ATOM 1526 O O . GLU A 1 193 ? -7.333 4.108 7.349 1.00 93.62 193 GLU A O 1
ATOM 1531 N N . SER A 1 194 ? -6.887 5.575 8.975 1.00 89.25 194 SER A N 1
ATOM 1532 C CA . SER A 1 194 ? -6.576 4.588 10.008 1.00 89.25 194 SER A CA 1
ATOM 1533 C C . SER A 1 194 ? -7.844 3.916 10.556 1.00 89.25 194 SER A C 1
ATOM 1535 O O . SER A 1 194 ? -8.177 4.060 11.734 1.00 89.25 194 SER A O 1
ATOM 1537 N N . LEU A 1 195 ? -8.533 3.135 9.724 1.00 87.69 195 LEU A N 1
ATOM 1538 C CA . LEU A 1 195 ? -9.772 2.434 10.068 1.00 87.69 195 LEU A CA 1
ATOM 1539 C C . LEU A 1 195 ? -9.551 0.921 10.174 1.00 87.69 195 LEU A C 1
ATOM 1541 O O . LEU A 1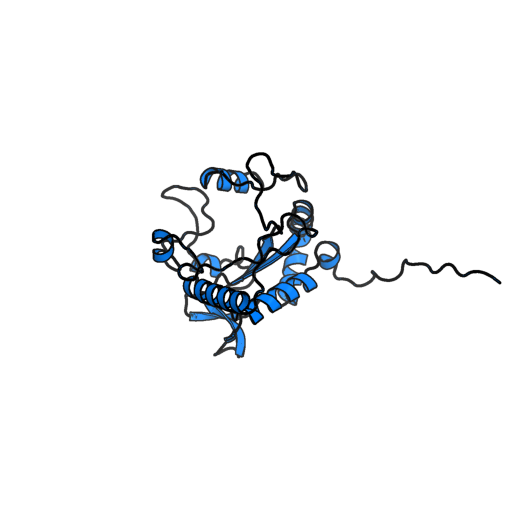 195 ? -9.776 0.190 9.210 1.00 87.69 195 LEU A O 1
ATOM 1545 N N . PRO A 1 196 ? -9.137 0.405 11.347 1.00 86.38 196 PRO A N 1
ATOM 1546 C CA . PRO A 1 196 ? -8.928 -1.031 11.515 1.00 86.38 196 PRO A CA 1
ATOM 1547 C C . PRO A 1 196 ? -10.242 -1.829 11.462 1.00 86.38 196 PRO A C 1
ATOM 1549 O O . PRO A 1 196 ? -10.225 -3.031 11.204 1.00 86.38 196 PRO A O 1
ATOM 1552 N N . ILE A 1 197 ? -11.379 -1.172 11.715 1.00 90.62 197 ILE A N 1
ATOM 1553 C CA . ILE A 1 197 ? -12.727 -1.722 11.579 1.00 90.62 197 ILE A CA 1
ATOM 1554 C C . ILE A 1 197 ? -13.545 -0.689 10.809 1.00 90.62 197 ILE A C 1
ATOM 1556 O O . ILE A 1 197 ? -13.748 0.421 11.301 1.00 90.62 197 ILE A O 1
ATOM 1560 N N . MET A 1 198 ? -14.007 -1.045 9.610 1.00 91.19 198 MET A N 1
ATOM 1561 C CA . MET A 1 198 ? -14.907 -0.174 8.857 1.00 91.19 198 MET A CA 1
ATOM 1562 C C . MET A 1 198 ? -16.260 -0.035 9.585 1.00 91.19 198 MET A C 1
ATOM 1564 O O . MET A 1 198 ? -16.765 -1.035 10.112 1.00 91.19 198 MET A O 1
ATOM 1568 N N . PRO A 1 199 ? -16.864 1.169 9.609 1.00 93.31 199 PRO A N 1
ATOM 1569 C CA . PRO A 1 199 ? -18.186 1.390 10.189 1.00 93.31 199 PRO A CA 1
ATOM 1570 C C . PRO A 1 199 ? -19.265 0.485 9.581 1.00 93.31 199 PRO A C 1
ATOM 1572 O O . PRO A 1 199 ? -19.226 0.162 8.394 1.00 93.31 199 PRO A O 1
ATOM 1575 N N . GLN A 1 200 ? -20.256 0.099 10.387 1.00 94.12 200 GLN A N 1
ATOM 1576 C CA . GLN A 1 200 ? -21.477 -0.536 9.878 1.00 94.12 200 GLN A CA 1
ATOM 1577 C C . GLN A 1 200 ? -22.341 0.479 9.121 1.00 94.12 200 GLN A C 1
ATOM 1579 O O . GLN A 1 200 ? -22.148 1.690 9.257 1.00 94.12 200 GLN A O 1
ATOM 1584 N N . GLN A 1 201 ? -23.326 -0.013 8.366 1.00 93.31 201 GLN A N 1
ATOM 1585 C CA . GLN A 1 201 ? -24.317 0.849 7.720 1.00 93.31 201 GLN A CA 1
ATOM 1586 C C . GLN A 1 201 ? -24.936 1.812 8.741 1.00 93.31 201 GLN A C 1
ATOM 1588 O O . GLN A 1 201 ? -25.370 1.398 9.818 1.00 93.31 201 GLN A O 1
ATOM 1593 N N . ASN A 1 202 ? -24.979 3.097 8.393 1.00 91.62 202 ASN A N 1
ATOM 1594 C CA . ASN A 1 202 ? -25.453 4.197 9.242 1.00 91.62 202 ASN A CA 1
ATOM 1595 C C . ASN A 1 202 ? -24.609 4.504 10.489 1.00 91.62 202 ASN A C 1
ATOM 1597 O O . ASN A 1 202 ? -25.064 5.247 11.357 1.00 91.62 202 ASN A O 1
ATOM 1601 N N . GLN A 1 203 ? -23.389 3.971 10.585 1.00 93.94 203 GLN A N 1
ATOM 1602 C CA . GLN A 1 203 ? -22.442 4.279 11.665 1.00 93.94 203 GLN A CA 1
ATOM 1603 C C . GLN A 1 203 ? -21.220 5.078 11.192 1.00 93.94 203 GLN A C 1
ATOM 1605 O O . GLN A 1 203 ? -20.340 5.379 11.999 1.00 93.94 203 GLN A O 1
ATOM 1610 N N . GLY A 1 204 ? -21.135 5.415 9.903 1.00 92.31 204 GLY A N 1
ATOM 1611 C CA . GLY A 1 204 ? -20.074 6.257 9.363 1.00 92.31 204 GLY A CA 1
ATOM 1612 C C . GLY A 1 204 ? -20.164 7.682 9.901 1.00 92.31 204 GLY A C 1
ATOM 1613 O O . GLY A 1 204 ? -21.248 8.259 10.000 1.00 92.31 204 GLY A O 1
ATOM 1614 N N . GLN A 1 205 ? -19.016 8.266 10.235 1.00 93.50 205 GLN A N 1
ATOM 1615 C CA . GLN A 1 205 ? -18.945 9.640 10.728 1.00 93.50 205 GLN A CA 1
ATOM 1616 C C . GLN A 1 205 ? -18.826 10.635 9.569 1.00 93.50 205 GLN A C 1
ATOM 1618 O O . GLN A 1 205 ? -18.387 10.284 8.471 1.00 93.50 205 GLN A O 1
ATOM 1623 N N . ILE A 1 206 ? -19.198 11.891 9.820 1.00 94.50 206 ILE A N 1
ATOM 1624 C CA . ILE A 1 206 ? -18.894 13.005 8.916 1.00 94.50 206 ILE A CA 1
ATOM 1625 C C . ILE A 1 206 ? -17.582 13.634 9.384 1.00 94.50 206 ILE A C 1
ATOM 1627 O O . ILE A 1 206 ? -17.532 14.240 10.451 1.00 94.50 206 ILE A O 1
ATOM 1631 N N . LEU A 1 207 ? -16.534 13.506 8.575 1.00 93.81 207 LEU A N 1
ATOM 1632 C CA . LEU A 1 207 ? -15.206 14.065 8.824 1.00 93.81 207 LEU A CA 1
ATOM 1633 C C . LEU A 1 207 ? -14.871 15.036 7.695 1.00 93.81 207 LEU A C 1
ATOM 1635 O O . LEU A 1 207 ? -14.949 14.669 6.522 1.00 93.81 207 LEU A O 1
ATOM 1639 N N . GLY A 1 208 ? -14.549 16.289 8.021 1.00 92.06 208 GLY A N 1
ATOM 1640 C CA . GLY A 1 208 ? -14.181 17.293 7.013 1.00 92.06 208 GLY A CA 1
ATOM 1641 C C . GLY A 1 208 ? -15.221 17.459 5.894 1.00 92.06 208 GLY A C 1
ATOM 1642 O O . GLY A 1 208 ? -14.855 17.637 4.734 1.00 92.06 208 GLY A O 1
ATOM 1643 N N . GLY A 1 209 ? -16.512 17.312 6.221 1.00 91.50 209 GLY A N 1
ATOM 1644 C CA . GLY A 1 209 ? -17.627 17.376 5.267 1.00 91.50 209 GLY A CA 1
ATOM 1645 C C . GLY A 1 209 ? -17.858 16.112 4.426 1.00 91.50 209 GLY A C 1
ATOM 1646 O O . GLY A 1 209 ? -18.820 16.066 3.664 1.00 91.50 209 GLY A O 1
ATOM 1647 N N . ARG A 1 210 ? -17.031 15.072 4.573 1.00 92.00 210 ARG A N 1
ATOM 1648 C CA . ARG A 1 210 ? -17.171 13.784 3.881 1.00 92.00 210 ARG A CA 1
ATOM 1649 C C . ARG A 1 210 ? -17.722 12.727 4.838 1.00 92.00 210 ARG A C 1
ATOM 1651 O O . ARG A 1 210 ? -17.235 12.592 5.958 1.00 92.00 210 ARG A O 1
ATOM 1658 N N . ARG A 1 211 ? -18.704 11.940 4.394 1.00 91.50 211 ARG A N 1
ATOM 1659 C CA . ARG A 1 211 ? -19.160 10.754 5.133 1.00 91.50 211 ARG A CA 1
ATOM 1660 C C . ARG A 1 211 ? -18.184 9.597 4.910 1.00 91.50 211 ARG A C 1
ATOM 1662 O O . ARG A 1 211 ? -17.844 9.304 3.767 1.00 91.50 211 ARG A O 1
ATOM 1669 N N . GLN A 1 212 ? -17.743 8.949 5.986 1.00 93.06 212 GLN A N 1
ATOM 1670 C CA . GLN A 1 212 ? -16.891 7.761 5.898 1.00 93.06 212 GLN A CA 1
ATOM 1671 C C . GLN A 1 212 ? -17.579 6.630 5.132 1.00 93.06 212 GLN A C 1
ATOM 1673 O O . GLN A 1 212 ? -18.801 6.479 5.191 1.00 93.06 212 GLN A O 1
ATOM 1678 N N . LEU A 1 213 ? -16.776 5.815 4.444 1.00 92.75 213 LEU A N 1
ATOM 1679 C CA . LEU A 1 213 ? -17.269 4.587 3.833 1.00 92.75 213 LEU A CA 1
ATOM 1680 C C . LEU A 1 213 ? -17.704 3.609 4.928 1.00 92.75 213 LEU A C 1
ATOM 1682 O O . LEU A 1 213 ? -17.017 3.438 5.933 1.00 92.75 213 LEU A O 1
ATOM 1686 N N . GLU A 1 214 ? -18.844 2.960 4.718 1.00 94.69 214 GLU A N 1
ATOM 1687 C CA . GLU A 1 214 ? -19.395 1.952 5.625 1.00 94.69 214 GLU A CA 1
ATOM 1688 C C . GLU A 1 214 ? -19.414 0.600 4.907 1.00 94.69 214 GLU A C 1
ATOM 1690 O O . GLU A 1 214 ? -19.384 0.544 3.675 1.00 94.69 214 GLU A O 1
ATOM 1695 N N . ILE A 1 215 ? -19.473 -0.504 5.646 1.00 94.44 215 ILE A N 1
ATOM 1696 C CA . ILE A 1 215 ? -19.649 -1.831 5.047 1.00 94.44 215 ILE A CA 1
ATOM 1697 C C . ILE A 1 215 ? -21.089 -2.050 4.570 1.00 94.44 215 ILE A C 1
ATOM 1699 O O . ILE A 1 215 ? -22.008 -1.361 5.001 1.00 94.44 215 ILE A O 1
ATOM 1703 N N . GLY A 1 216 ? -21.296 -3.062 3.726 1.00 93.69 216 GLY A N 1
ATOM 1704 C CA . GLY A 1 216 ? -22.632 -3.512 3.322 1.00 93.69 216 GLY A CA 1
ATOM 1705 C C . GLY A 1 216 ? -23.189 -2.856 2.057 1.00 93.69 216 GLY A C 1
ATOM 1706 O O . GLY A 1 216 ? -24.322 -3.156 1.692 1.00 93.69 216 GLY A O 1
ATOM 1707 N N . TYR A 1 217 ? -22.418 -2.006 1.374 1.00 93.19 217 TYR A N 1
ATOM 1708 C CA . TYR A 1 217 ? -22.763 -1.513 0.038 1.00 93.19 217 TYR A CA 1
ATOM 1709 C C . TYR A 1 217 ? -22.204 -2.434 -1.055 1.00 93.19 217 TYR A C 1
ATOM 1711 O O . TYR A 1 217 ? -21.230 -3.166 -0.863 1.00 93.19 217 TYR A O 1
ATOM 1719 N N . SER A 1 218 ? -22.828 -2.398 -2.226 1.0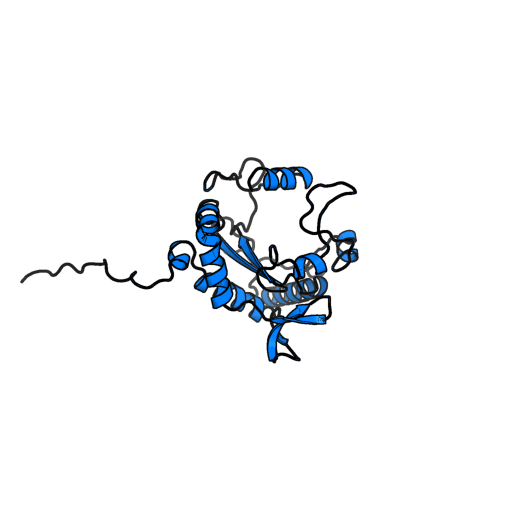0 93.75 218 SER A N 1
ATOM 1720 C CA . SER A 1 218 ? -22.362 -3.077 -3.430 1.00 93.75 218 SER A CA 1
ATOM 1721 C C . SER A 1 218 ? -21.171 -2.346 -4.069 1.00 93.75 218 SER A C 1
ATOM 1723 O O . SER A 1 218 ? -20.993 -1.139 -3.880 1.00 93.75 218 SER A O 1
ATOM 1725 N N . PRO A 1 219 ? -20.376 -3.029 -4.914 1.00 91.50 219 PRO A N 1
ATOM 1726 C CA . PRO A 1 219 ? -19.286 -2.387 -5.651 1.00 91.50 219 PRO A CA 1
ATOM 1727 C C . PRO A 1 219 ? -19.722 -1.156 -6.466 1.00 91.50 219 PRO A C 1
ATOM 1729 O O . PRO A 1 219 ? -18.985 -0.172 -6.528 1.00 91.50 219 PRO A O 1
ATOM 1732 N N . ARG A 1 220 ? -20.930 -1.181 -7.056 1.00 93.12 220 ARG A N 1
ATOM 1733 C CA . ARG A 1 220 ? -21.495 -0.054 -7.824 1.00 93.12 220 ARG A CA 1
ATOM 1734 C C . ARG A 1 220 ? -21.777 1.162 -6.942 1.00 93.12 220 ARG A C 1
ATOM 1736 O O . ARG A 1 220 ? -21.448 2.275 -7.338 1.00 93.12 220 ARG A O 1
ATOM 1743 N N . GLU A 1 221 ? -22.333 0.948 -5.754 1.00 93.25 221 GLU A N 1
ATOM 1744 C CA . GLU A 1 221 ? -22.613 2.021 -4.791 1.00 93.25 221 GLU A CA 1
ATOM 1745 C C . GLU A 1 221 ? -21.322 2.643 -4.246 1.00 93.25 221 GLU A C 1
ATOM 1747 O O . GLU A 1 221 ? -21.225 3.868 -4.136 1.00 93.25 221 GLU A O 1
ATOM 1752 N N . TYR A 1 222 ? -20.289 1.832 -3.983 1.00 93.06 222 TYR A N 1
ATOM 1753 C CA . TYR A 1 222 ? -18.971 2.362 -3.621 1.00 93.06 222 TYR A CA 1
ATOM 1754 C C . TYR A 1 222 ? -18.378 3.222 -4.737 1.00 93.06 222 TYR A C 1
ATOM 1756 O O . TYR A 1 222 ? -17.923 4.333 -4.471 1.00 93.06 222 TYR A O 1
ATOM 1764 N N . LEU A 1 223 ? -18.421 2.757 -5.988 1.00 91.62 223 LEU A N 1
ATOM 1765 C CA . LEU A 1 223 ? -17.908 3.525 -7.122 1.00 91.62 223 LEU A CA 1
ATOM 1766 C C . LEU A 1 223 ? -18.656 4.852 -7.302 1.00 91.62 223 LEU A C 1
ATOM 1768 O O . LEU A 1 223 ? -18.018 5.892 -7.450 1.00 91.62 223 LEU A O 1
ATOM 1772 N N . GLN A 1 224 ? -19.988 4.838 -7.214 1.00 91.44 224 GLN A N 1
ATOM 1773 C CA . GLN A 1 224 ? -20.799 6.055 -7.274 1.00 91.44 224 GLN A CA 1
ATOM 1774 C C . GLN A 1 224 ? -20.429 7.033 -6.150 1.00 91.44 224 GLN A C 1
ATOM 1776 O O . GLN A 1 224 ? -20.293 8.235 -6.386 1.00 91.44 224 GLN A O 1
ATOM 1781 N N . THR A 1 225 ? -20.208 6.520 -4.938 1.00 90.06 225 THR A N 1
ATOM 1782 C CA . THR A 1 225 ? -19.767 7.333 -3.798 1.00 90.06 225 THR A CA 1
ATOM 1783 C C . THR A 1 225 ? -18.428 8.004 -4.098 1.00 90.06 225 THR A C 1
ATOM 1785 O O . THR A 1 225 ? -18.319 9.222 -3.966 1.00 90.06 225 THR A O 1
ATOM 1788 N N . LEU A 1 226 ? -17.441 7.243 -4.580 1.00 87.50 226 LEU A N 1
ATOM 1789 C CA . LEU A 1 226 ? -16.115 7.760 -4.929 1.00 87.50 226 LEU A CA 1
ATOM 1790 C C . LEU A 1 226 ? -16.160 8.803 -6.056 1.00 87.50 226 LEU A C 1
ATOM 1792 O O . LEU A 1 226 ? -15.400 9.762 -6.015 1.00 87.50 226 LEU A O 1
ATOM 1796 N N . GLN A 1 227 ? -17.062 8.653 -7.027 1.00 86.31 227 GLN A N 1
ATOM 1797 C CA . GLN A 1 227 ? -17.237 9.613 -8.125 1.00 86.31 227 GLN A CA 1
ATOM 1798 C C . GLN A 1 227 ? -17.942 10.902 -7.689 1.00 86.31 227 GLN A C 1
ATOM 1800 O O . GLN A 1 227 ? -17.650 11.970 -8.216 1.00 86.31 227 GLN A O 1
ATOM 1805 N N . SER A 1 228 ? -18.865 10.816 -6.727 1.00 80.19 228 SER A N 1
ATOM 1806 C CA . SER A 1 228 ? -19.614 11.976 -6.218 1.00 80.19 228 SER A CA 1
ATOM 1807 C C . SER A 1 228 ? -18.856 12.812 -5.179 1.00 80.19 228 SER A C 1
ATOM 1809 O O . SER A 1 228 ? -19.232 13.955 -4.929 1.00 80.19 228 SER A O 1
ATOM 1811 N N . GLN A 1 229 ? -17.814 12.245 -4.560 1.00 67.06 229 GLN A N 1
ATOM 1812 C CA . GLN A 1 229 ? -17.051 12.851 -3.458 1.00 67.06 229 GLN A CA 1
ATOM 1813 C C . GLN A 1 229 ? -15.586 13.180 -3.820 1.00 67.06 229 GLN A C 1
ATOM 1815 O O . GLN A 1 229 ? -14.794 13.494 -2.922 1.00 67.06 229 GLN A O 1
ATOM 1820 N N . ALA A 1 230 ? -15.216 13.060 -5.101 1.00 54.25 230 ALA A N 1
ATOM 1821 C CA . ALA A 1 230 ? -13.878 13.369 -5.615 1.00 54.25 230 ALA A CA 1
ATOM 1822 C C . ALA A 1 230 ? -13.590 14.880 -5.638 1.00 54.25 230 ALA A C 1
ATOM 1824 O O . ALA A 1 230 ? -14.460 15.647 -6.104 1.00 54.25 230 ALA A O 1
#

pLDDT: mean 89.57, std 14.15, range [33.44, 98.38]

Organism: NCBI:txid412755

Foldseek 3Di:
DDDDDDDPPDDDPPDDVLCVLAVLLVLVVVQVVVCVVLVVWDQDPPPRATAHQFLVRDTFHFDDSVLRSVVCVVCVVVSNLVVQQQLHHKDKDQLRHFPVVVVVSQLVVLVVCQVVQNAFDDDPDPPDDGHGDHQDPPPNDDDDPVVVVCTLHQVDFDPFLDDDPPRVTDGSQVQQVDCVQAVGRSIGIDTHHPPPDAAAVPRFDQGSNQTGDHPDDDPRVVSVSVVVPD

Secondary structure (DSSP, 8-state):
------------SSS-HHHHHS-HHHHHHHHHHHHHHTT-SEE-TTT--EEEE-TTS-EEEPPPHHHHHHHHHHTHHHHHHHGGGTEEEEEEE-TTS-HHHHHHHHHHHHHHHHHTT--BPPPSSTTS---B-PPPSS-SS---HHHHHHTTSTTS-BS-SSSSTT---B-HHHHHT-TTT-SBTTBEEEEEE--SSPPPTT---EETTEEPP-SS--HHHHHHHHHH--